Protein AF-A0AAW2NUZ6-F1 (afdb_monomer_lite)

InterPro domains:
  IPR001841 Zinc finger, RING-type [PS50089] (156-195)
  IPR001841 Zinc finger, RING-type [SM00184] (156-194)
  IPR013083 Zinc finger, RING/FYVE/PHD-type [G3DSA:3.30.40.10] (140-205)
  IPR045194 E3 ubiquitin-protein ligase MGRN1/RNF157-like [PTHR22996] (94-205)
  IPR045195 LOG2-like, modified RING finger, C3HC5-type [cd16789] (154-195)
  IPR058981 MGRN1/RNF157-like, N-terminal domain [PF26192] (20-84)
  IPR058981 MGRN1/RNF157-like, N-terminal domain [PF26192] (98-133)

Foldseek 3Di:
DDPDLPDAAEAEDDDDDAQKAWDQVFFWWAQDPVDHPDIDTDTDMDHNAWDKDKDAPCWDQDPQRDTDRPDPPDDPIDMDTGDPDDDDDDDPPDPDDDQWDKDWDWDWDDDPNDTGIDTDWIWIHHRNDIDTDDDAPLPDPPPDDPDDDDDCSFAAPPPSPHGFFKAFPPVRYRRHDPVVVVVCSVPQQADPPPRHGGRYMYGHDDPPPPPD

pLDDT: mean 78.84, std 17.37, range [31.75, 95.44]

Secondary structure (DSSP, 8-state):
-PPP----EEEE--PPP-SEEE-GGG-EEEE-TTSTT-EEEE--EEESS-EEEEE-TTEEE-GGG-EEESSTTSPPPEEEEE-SS-------SS----SEEEEEEEEEEEETTEEEEEEEEEEEEETTEEEEE---BT-----S----S--TTSB-TTTSSSBP-EEEETTTEEEE-HHHHHHHHHHT-B-TTT-PBP-EEEE---------

Sequence (212 aa):
MRRSSSYVEHQKAVTIRNDVNVKKETITIEPDEGNPGKYLVAFTFDATVAASITIIFFAKEGEDCCLTPMKENLHPPITVHFHQEALPSGKPDSLYLYPNSQITQAVFENDKGEYHVKVVKQILWVNGIRYELQEIYGIGNTVEDDFDGSDPGKECVICLSEPRDTTVLPCRHMCMCSECAKMLTLQTNKCPICRQPVERLLEIKISNGTNT

Radius of gyration: 22.09 Å; chains: 1; bounding box: 57×50×59 Å

Organism: NCBI:txid2727403

Structure (mmCIF, N/CA/C/O backbone):
data_AF-A0AAW2NUZ6-F1
#
_entry.id   AF-A0AAW2NUZ6-F1
#
loop_
_atom_site.group_PDB
_atom_site.id
_atom_site.type_symbol
_atom_site.label_atom_id
_atom_site.label_alt_id
_atom_site.label_comp_id
_atom_site.label_asym_id
_atom_site.label_entity_id
_atom_site.label_seq_id
_atom_site.pdbx_PDB_ins_code
_atom_site.Cartn_x
_ato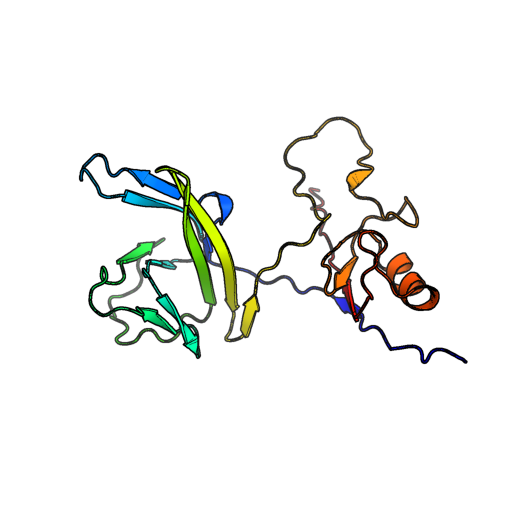m_site.Cartn_y
_atom_site.Cartn_z
_atom_site.occupancy
_atom_site.B_iso_or_equiv
_atom_site.auth_seq_id
_atom_site.auth_comp_id
_atom_site.auth_asym_id
_atom_site.auth_atom_id
_atom_site.pdbx_PDB_model_num
ATOM 1 N N . MET A 1 1 ? -24.885 -20.425 26.594 1.00 36.94 1 MET A N 1
ATOM 2 C CA . MET A 1 1 ? -23.428 -20.282 26.376 1.00 36.94 1 MET A CA 1
ATOM 3 C C . MET A 1 1 ? -23.100 -18.800 26.254 1.00 36.94 1 MET A C 1
ATOM 5 O O . MET A 1 1 ? -23.518 -18.182 25.285 1.00 36.94 1 MET A O 1
ATOM 9 N N . ARG A 1 2 ? -22.444 -18.201 27.257 1.00 41.16 2 ARG A N 1
ATOM 10 C CA . ARG A 1 2 ? -21.942 -16.820 27.162 1.00 41.16 2 ARG A CA 1
ATOM 11 C C . ARG A 1 2 ? -20.718 -16.849 26.246 1.00 41.16 2 ARG A C 1
ATOM 13 O O . ARG A 1 2 ? -19.765 -17.556 26.559 1.00 41.16 2 ARG A O 1
ATOM 20 N N . ARG A 1 3 ? -20.766 -16.158 25.102 1.00 48.50 3 ARG A N 1
ATOM 21 C CA . ARG A 1 3 ? -19.573 -15.953 24.270 1.00 48.50 3 ARG A CA 1
ATOM 22 C C . ARG A 1 3 ? -18.550 -15.208 25.125 1.00 48.50 3 ARG A C 1
ATOM 24 O O . ARG A 1 3 ? -18.876 -14.165 25.685 1.00 48.50 3 ARG A O 1
ATOM 31 N N . SER A 1 4 ? -17.353 -15.769 25.263 1.00 47.78 4 SER A N 1
ATOM 32 C CA . SER A 1 4 ? -16.204 -15.047 25.800 1.00 47.78 4 SER A CA 1
ATOM 33 C C . SER A 1 4 ? -16.030 -13.785 24.964 1.00 47.78 4 SER A C 1
ATOM 35 O O . SER A 1 4 ? -15.903 -13.884 23.743 1.00 47.78 4 SER A O 1
ATOM 37 N N . SER A 1 5 ? -16.071 -12.616 25.600 1.00 51.19 5 SER A N 1
ATOM 38 C CA . SER A 1 5 ? -15.725 -11.361 24.940 1.00 51.19 5 SER A CA 1
ATOM 39 C C . SER A 1 5 ? -14.256 -11.456 24.542 1.00 51.19 5 SER A C 1
ATOM 41 O O . SER A 1 5 ? -13.378 -11.298 25.388 1.00 51.19 5 SER A O 1
ATOM 43 N N . SER A 1 6 ? -13.978 -11.789 23.282 1.00 61.59 6 SER A N 1
ATOM 44 C CA . SER A 1 6 ? -12.642 -11.632 22.719 1.00 61.59 6 SER A CA 1
ATOM 45 C C . SER A 1 6 ? -12.328 -10.142 22.770 1.00 61.59 6 SER A C 1
ATOM 47 O O . SER A 1 6 ? -13.041 -9.345 22.164 1.00 61.59 6 S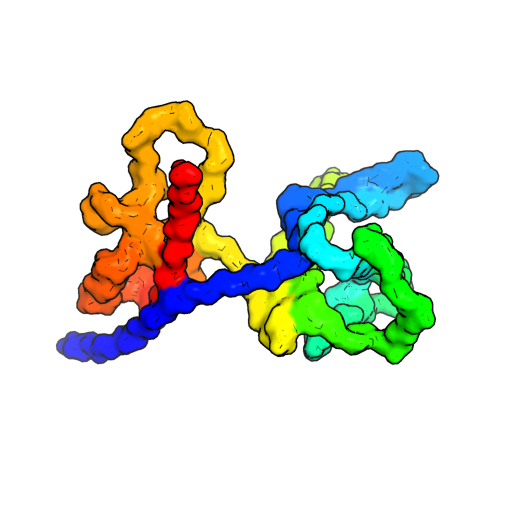ER A O 1
ATOM 49 N N . TYR A 1 7 ? -11.330 -9.761 23.560 1.00 70.69 7 TYR A N 1
ATOM 50 C CA . TYR A 1 7 ? -10.865 -8.384 23.626 1.00 70.69 7 TYR A CA 1
ATOM 51 C C . TYR A 1 7 ? -10.389 -7.963 22.231 1.00 70.69 7 TYR A C 1
ATOM 53 O O . TYR A 1 7 ? -9.453 -8.556 21.700 1.00 70.69 7 TYR A O 1
ATOM 61 N N . VAL A 1 8 ? -11.066 -6.984 21.626 1.00 78.81 8 VAL A N 1
ATOM 62 C CA . VAL A 1 8 ? -10.649 -6.390 20.352 1.00 78.81 8 VAL A CA 1
ATOM 63 C C . VAL A 1 8 ? -9.710 -5.238 20.666 1.00 78.81 8 VAL A C 1
ATOM 65 O O . VAL A 1 8 ? -10.089 -4.270 21.331 1.00 78.81 8 VAL A O 1
ATOM 68 N N . GLU A 1 9 ? -8.476 -5.344 20.192 1.00 84.31 9 GLU A N 1
ATOM 69 C CA . GLU A 1 9 ? -7.481 -4.296 20.371 1.00 84.31 9 GLU A CA 1
ATOM 70 C C . GLU A 1 9 ? -7.837 -3.074 19.513 1.00 84.31 9 GLU A C 1
ATOM 72 O O . GLU A 1 9 ? -8.150 -3.196 18.324 1.00 84.31 9 GLU A O 1
ATOM 77 N N . HIS A 1 10 ? -7.786 -1.895 20.130 1.00 85.38 10 HIS A N 1
ATOM 78 C CA . HIS A 1 10 ? -8.004 -0.615 19.468 1.00 85.38 10 HIS A CA 1
ATOM 79 C C . HIS A 1 10 ? -6.671 0.122 19.387 1.00 85.38 10 HIS A C 1
ATOM 81 O O . HIS A 1 10 ? -6.093 0.489 20.411 1.00 85.38 10 HIS A O 1
ATOM 87 N N . GLN A 1 11 ? -6.188 0.335 18.170 1.00 87.31 11 GLN A N 1
ATOM 88 C CA . GLN A 1 11 ? -4.919 0.994 17.894 1.00 87.31 11 GLN A CA 1
ATOM 89 C C . GLN A 1 11 ? -5.174 2.344 17.232 1.00 87.31 11 GLN A C 1
ATOM 91 O O . GLN A 1 11 ? -6.115 2.501 16.457 1.00 87.31 11 GLN A O 1
ATOM 96 N N . LYS A 1 12 ? -4.315 3.320 17.520 1.00 86.56 12 LYS A N 1
ATOM 97 C CA . LYS A 1 12 ? -4.283 4.586 16.786 1.00 86.56 12 LYS A CA 1
ATOM 98 C C . LYS A 1 12 ? -3.205 4.507 15.721 1.00 86.56 12 LYS A C 1
ATOM 100 O O . LYS A 1 12 ? -2.097 4.050 16.003 1.00 86.56 12 LYS A O 1
ATOM 105 N N . ALA A 1 13 ? -3.531 4.946 14.516 1.00 85.44 13 ALA A N 1
ATOM 106 C CA . ALA A 1 13 ? -2.578 5.026 13.430 1.00 85.44 13 ALA A CA 1
ATOM 107 C C . ALA A 1 13 ? -1.485 6.047 13.751 1.00 85.44 13 ALA A C 1
ATOM 109 O O . ALA A 1 13 ? -1.733 7.095 14.352 1.00 85.44 13 ALA A O 1
ATOM 110 N N . VAL A 1 14 ? -0.273 5.721 13.318 1.00 84.38 14 VAL A N 1
ATOM 111 C CA . VAL A 1 14 ? 0.881 6.612 13.364 1.00 84.38 14 VAL A CA 1
ATOM 112 C C . VAL A 1 14 ? 1.221 6.979 11.929 1.00 84.38 14 VAL A C 1
ATOM 114 O O . VAL A 1 14 ? 1.352 6.101 11.077 1.00 84.38 14 VAL A O 1
ATOM 117 N N . THR A 1 15 ? 1.354 8.275 11.658 1.00 85.69 15 THR A N 1
ATOM 118 C CA . THR A 1 15 ? 1.798 8.755 10.351 1.00 85.69 15 THR A CA 1
ATOM 119 C C . THR A 1 15 ? 3.277 8.448 10.180 1.00 85.69 15 THR A C 1
ATOM 121 O O . THR A 1 15 ? 4.103 8.869 10.991 1.00 85.69 15 THR A O 1
ATOM 124 N N . ILE A 1 16 ? 3.613 7.740 9.107 1.00 85.50 16 ILE A N 1
ATOM 125 C CA . ILE A 1 16 ? 4.994 7.458 8.731 1.00 85.50 16 ILE A CA 1
ATOM 126 C C . ILE A 1 16 ? 5.353 8.372 7.565 1.00 85.50 16 ILE A C 1
ATOM 128 O O . ILE A 1 16 ? 4.658 8.397 6.550 1.00 85.50 16 ILE A O 1
ATOM 132 N N . ARG A 1 17 ? 6.438 9.134 7.714 1.00 84.94 17 ARG A N 1
ATOM 133 C CA . ARG A 1 17 ? 6.982 9.954 6.633 1.00 84.94 17 ARG A CA 1
ATOM 134 C C . ARG A 1 17 ? 7.768 9.059 5.679 1.00 84.94 17 ARG A C 1
ATOM 136 O O . ARG A 1 17 ? 8.714 8.403 6.103 1.00 84.94 17 ARG A O 1
ATOM 143 N N . ASN A 1 18 ? 7.374 9.053 4.409 1.00 89.19 18 ASN A N 1
ATOM 144 C CA . ASN A 1 18 ? 8.150 8.431 3.346 1.00 89.19 18 ASN A CA 1
ATOM 145 C C . ASN A 1 18 ? 8.932 9.512 2.591 1.00 89.19 18 ASN A C 1
ATOM 147 O O . ASN A 1 18 ? 8.328 10.377 1.960 1.00 89.19 18 ASN A O 1
ATOM 151 N N . ASP A 1 19 ? 10.261 9.474 2.668 1.00 86.25 19 ASP A N 1
ATOM 152 C CA . ASP A 1 19 ? 11.104 10.501 2.052 1.00 86.25 19 ASP A CA 1
ATOM 153 C C . ASP A 1 19 ? 11.241 10.335 0.533 1.00 86.25 19 ASP A C 1
ATOM 155 O O . ASP A 1 19 ? 11.564 11.312 -0.146 1.00 86.25 19 ASP A O 1
ATOM 159 N N . VAL A 1 20 ? 10.988 9.127 0.012 1.00 88.25 20 VAL A N 1
ATOM 160 C CA . VAL A 1 20 ? 11.045 8.785 -1.416 1.00 88.25 20 VAL A CA 1
ATOM 161 C C . VAL A 1 20 ? 9.881 7.857 -1.749 1.00 88.25 20 VAL A C 1
ATOM 163 O O . VAL A 1 20 ? 9.817 6.735 -1.251 1.00 88.25 20 VAL A O 1
ATOM 166 N N . ASN A 1 21 ? 8.959 8.315 -2.593 1.00 90.88 21 ASN A N 1
ATOM 167 C CA . ASN A 1 21 ? 7.725 7.608 -2.907 1.00 90.88 21 ASN A CA 1
ATOM 168 C C . ASN A 1 21 ? 7.556 7.369 -4.411 1.00 90.88 21 ASN A C 1
ATOM 170 O O . ASN A 1 21 ? 7.193 8.285 -5.144 1.00 90.88 21 ASN A O 1
ATOM 174 N N . VAL A 1 22 ? 7.751 6.131 -4.861 1.00 92.88 22 VAL A N 1
ATOM 175 C CA . VAL A 1 22 ? 7.366 5.680 -6.204 1.00 92.88 22 VAL A CA 1
ATOM 176 C C . VAL A 1 22 ? 5.845 5.536 -6.268 1.00 92.88 22 VAL A C 1
ATOM 178 O O . VAL A 1 22 ? 5.246 4.784 -5.488 1.00 92.88 22 VAL A O 1
ATOM 181 N N . LYS A 1 23 ? 5.227 6.240 -7.220 1.00 91.62 23 LYS A N 1
ATOM 182 C CA . LYS A 1 23 ? 3.781 6.208 -7.461 1.00 91.62 23 LYS A CA 1
ATOM 183 C C . LYS A 1 23 ? 3.430 4.933 -8.215 1.00 91.62 23 LYS A C 1
ATOM 185 O O . LYS A 1 23 ? 3.795 4.761 -9.373 1.00 91.62 23 LYS A O 1
ATOM 190 N N . LYS A 1 24 ? 2.765 3.996 -7.541 1.00 91.00 24 LYS A N 1
ATOM 191 C CA . LYS A 1 24 ? 2.499 2.656 -8.090 1.00 91.00 24 LYS A CA 1
ATOM 192 C C . LYS A 1 24 ? 1.657 2.695 -9.367 1.00 91.00 24 LYS A C 1
ATOM 194 O O . LYS A 1 24 ? 1.837 1.849 -10.234 1.00 91.00 24 LYS A O 1
ATOM 199 N N . GLU A 1 25 ? 0.762 3.668 -9.470 1.00 90.62 25 GLU A N 1
ATOM 200 C CA . GLU A 1 25 ? -0.164 3.871 -10.581 1.00 90.62 25 GLU A CA 1
ATOM 201 C C . GLU A 1 25 ? 0.509 4.426 -11.839 1.00 90.62 25 GLU A C 1
ATOM 203 O O . GLU A 1 25 ? -0.078 4.364 -12.914 1.00 90.62 25 GLU A O 1
ATOM 208 N N . THR A 1 26 ? 1.734 4.946 -11.726 1.00 93.31 26 THR A N 1
ATOM 209 C CA . THR A 1 26 ? 2.477 5.496 -12.868 1.00 93.31 26 THR A CA 1
ATOM 210 C C . THR A 1 26 ? 3.501 4.523 -13.436 1.00 93.31 26 THR A C 1
ATOM 212 O O . THR A 1 26 ? 4.123 4.827 -14.452 1.00 93.31 26 THR A O 1
ATOM 215 N N . ILE A 1 27 ? 3.678 3.353 -12.809 1.00 93.38 27 ILE A N 1
ATOM 216 C CA . ILE A 1 27 ? 4.612 2.336 -13.288 1.00 93.38 27 ILE A CA 1
ATOM 217 C C . ILE A 1 27 ? 4.049 1.685 -14.548 1.00 93.38 27 IL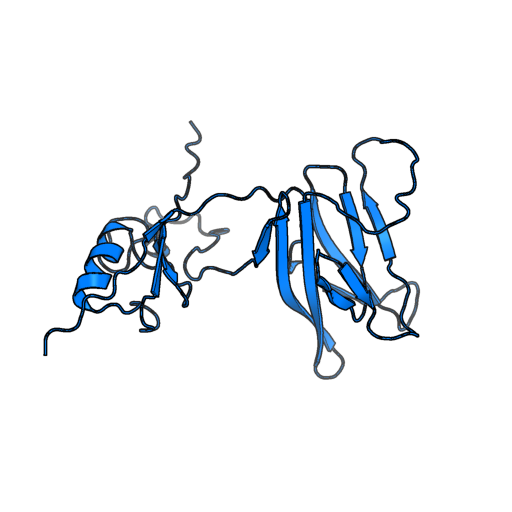E A C 1
ATOM 219 O O . ILE A 1 27 ? 3.030 0.996 -14.509 1.00 93.38 27 ILE A O 1
ATOM 223 N N . THR A 1 28 ? 4.755 1.864 -15.654 1.00 91.25 28 THR A N 1
ATOM 224 C CA . THR A 1 28 ? 4.369 1.381 -16.978 1.00 91.25 28 THR A CA 1
ATOM 225 C C . THR A 1 28 ? 5.575 0.807 -17.717 1.00 91.25 28 THR A C 1
ATOM 227 O O . THR A 1 28 ? 6.731 0.978 -17.312 1.00 91.25 28 THR A O 1
ATOM 230 N N . ILE A 1 29 ? 5.293 0.063 -18.787 1.00 89.94 29 ILE A N 1
ATOM 231 C CA . ILE A 1 29 ? 6.296 -0.360 -19.755 1.00 89.94 29 ILE A CA 1
ATOM 232 C C . ILE A 1 29 ? 5.982 0.317 -21.083 1.00 89.94 29 ILE A C 1
ATOM 234 O O . ILE A 1 29 ? 4.863 0.210 -21.578 1.00 89.94 29 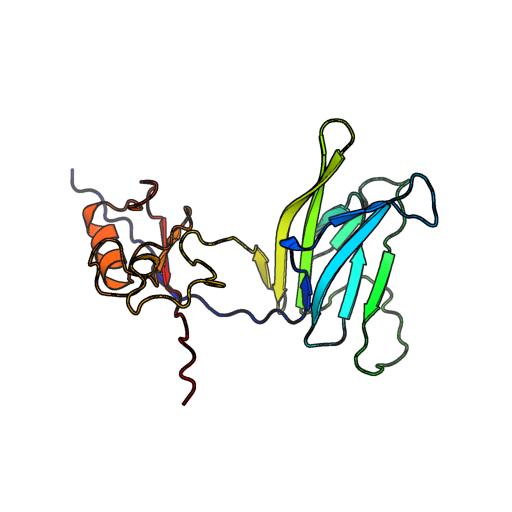ILE A O 1
ATOM 238 N N . GLU A 1 30 ? 6.992 0.927 -21.687 1.00 89.19 30 GLU A N 1
ATOM 239 C CA . GLU A 1 30 ? 6.877 1.605 -22.975 1.00 89.19 30 GLU A CA 1
ATOM 240 C C . GLU A 1 30 ? 7.850 0.982 -23.986 1.00 89.19 30 GLU A C 1
ATOM 242 O O . GLU A 1 30 ? 8.965 0.616 -23.606 1.00 89.19 30 GLU A O 1
ATOM 247 N N . PRO A 1 31 ? 7.475 0.809 -25.265 1.00 88.69 31 PRO A N 1
ATOM 248 C CA . PRO A 1 31 ? 8.421 0.398 -26.298 1.00 88.69 31 PRO A CA 1
ATOM 249 C C . PRO A 1 31 ? 9.586 1.390 -26.410 1.00 88.69 31 PRO A C 1
ATOM 251 O O . PRO A 1 31 ? 9.377 2.599 -26.439 1.00 88.69 31 PRO A O 1
ATOM 254 N N . ASP A 1 32 ? 10.814 0.885 -26.509 1.00 90.06 32 ASP A N 1
ATOM 255 C CA . ASP A 1 32 ? 11.987 1.732 -26.730 1.00 90.06 32 ASP A CA 1
ATOM 256 C C . ASP A 1 32 ? 12.118 2.057 -28.228 1.00 90.06 32 ASP A C 1
ATOM 258 O O . ASP A 1 32 ? 12.553 1.218 -29.023 1.00 90.06 32 ASP A O 1
ATOM 262 N N . GLU A 1 33 ? 11.752 3.280 -28.623 1.00 90.62 33 GLU A N 1
ATOM 263 C CA . GLU A 1 33 ? 11.843 3.740 -30.019 1.00 90.62 33 GLU A CA 1
ATOM 264 C C . GLU A 1 33 ? 13.277 3.689 -30.576 1.00 90.62 33 GLU A C 1
ATOM 266 O O . GLU A 1 33 ? 13.477 3.470 -31.773 1.00 90.62 33 GLU A O 1
ATOM 271 N N . GLY A 1 34 ? 14.286 3.857 -29.715 1.00 91.12 34 GLY A N 1
ATOM 272 C CA . GLY A 1 34 ? 15.699 3.816 -30.091 1.00 91.12 34 GLY A CA 1
ATOM 273 C C . GLY A 1 34 ? 16.269 2.400 -30.174 1.00 91.12 34 GLY A C 1
ATOM 274 O O . GLY A 1 34 ? 17.326 2.195 -30.776 1.00 91.12 34 GLY A O 1
ATOM 275 N N . ASN A 1 35 ? 15.585 1.411 -29.594 1.00 88.69 35 ASN A N 1
ATOM 276 C CA . ASN A 1 35 ? 16.028 0.021 -29.557 1.00 88.69 35 ASN A CA 1
ATOM 277 C C . ASN A 1 35 ? 14.859 -0.938 -29.853 1.00 88.69 35 ASN A C 1
ATOM 279 O O . ASN A 1 35 ? 14.256 -1.474 -28.918 1.00 88.69 35 ASN A O 1
ATOM 283 N N . PRO A 1 36 ? 14.574 -1.238 -31.136 1.00 88.06 36 PRO A N 1
ATOM 284 C CA . PRO A 1 36 ? 13.490 -2.140 -31.516 1.00 88.06 36 PRO A CA 1
ATOM 285 C C . PRO A 1 36 ? 13.543 -3.483 -30.773 1.00 88.06 36 PRO A C 1
ATOM 287 O O . PRO A 1 36 ? 14.580 -4.148 -30.731 1.00 88.06 36 PRO A O 1
ATOM 290 N N . GLY A 1 37 ? 12.411 -3.886 -30.191 1.00 82.75 37 GLY A N 1
ATOM 291 C CA . GLY A 1 37 ? 12.287 -5.115 -29.398 1.00 82.75 37 GLY A CA 1
ATOM 292 C C . GLY A 1 37 ? 12.710 -4.983 -27.931 1.00 82.75 37 GLY A C 1
ATOM 293 O O . GLY A 1 37 ? 12.630 -5.967 -27.195 1.00 82.75 37 GLY A O 1
ATOM 294 N N . LYS A 1 38 ? 13.138 -3.794 -27.490 1.00 84.44 38 LYS A N 1
ATOM 295 C CA . LYS A 1 38 ? 13.323 -3.469 -26.072 1.00 84.44 38 LYS A CA 1
ATOM 296 C C . LYS A 1 38 ? 12.184 -2.601 -25.562 1.00 84.44 38 LYS A C 1
ATOM 298 O O . LYS A 1 38 ? 11.437 -1.994 -26.326 1.00 84.44 38 LYS A O 1
ATOM 303 N N . TYR A 1 39 ? 12.095 -2.551 -24.243 1.00 85.50 39 TYR A N 1
ATOM 304 C CA . TYR A 1 39 ? 11.130 -1.740 -23.538 1.00 85.50 39 TYR A CA 1
ATOM 305 C C . TYR A 1 39 ? 11.804 -0.958 -22.412 1.00 85.50 39 TYR A C 1
ATOM 307 O O . TYR A 1 39 ? 12.776 -1.429 -21.811 1.00 85.50 39 TYR A O 1
ATOM 315 N N . LEU A 1 40 ? 11.256 0.213 -22.117 1.00 88.62 40 LEU A N 1
ATOM 316 C CA . LEU A 1 40 ? 11.623 1.071 -21.004 1.00 88.62 40 LEU A CA 1
ATOM 317 C C . LEU A 1 40 ? 10.628 0.874 -19.863 1.00 88.62 40 LEU A C 1
ATOM 319 O O . LEU A 1 40 ? 9.434 0.693 -20.087 1.00 88.62 40 LEU A O 1
ATOM 323 N N . VAL A 1 41 ? 11.131 0.918 -18.632 1.00 89.75 41 VAL A N 1
ATOM 324 C CA . VAL A 1 41 ? 10.289 0.999 -17.437 1.00 89.75 41 VAL A CA 1
ATOM 325 C C . VAL A 1 41 ? 10.152 2.474 -17.091 1.00 89.75 41 VAL A C 1
ATOM 327 O O . VAL A 1 41 ? 11.152 3.116 -16.763 1.00 89.75 41 VAL A O 1
ATOM 330 N N . ALA A 1 42 ? 8.933 2.997 -17.161 1.00 91.62 42 ALA A N 1
ATOM 331 C CA . ALA A 1 42 ? 8.625 4.385 -16.842 1.00 91.62 42 ALA A CA 1
ATOM 332 C C . ALA A 1 42 ? 7.823 4.450 -15.539 1.00 91.62 42 ALA A C 1
ATOM 334 O O . ALA A 1 42 ? 6.978 3.599 -15.272 1.00 91.62 42 ALA A O 1
ATOM 335 N N . PHE A 1 43 ? 8.124 5.431 -14.693 1.00 93.88 43 PHE A N 1
ATOM 336 C CA . PHE A 1 43 ? 7.400 5.700 -13.454 1.00 93.88 43 PHE A CA 1
ATOM 337 C C . PHE A 1 43 ? 7.694 7.119 -12.984 1.00 93.88 43 PHE A C 1
ATOM 339 O O . PHE A 1 43 ? 8.696 7.732 -13.358 1.00 93.88 43 PHE A O 1
ATOM 346 N N . THR A 1 44 ? 6.839 7.623 -12.107 1.00 93.38 44 THR A N 1
ATOM 347 C CA . THR A 1 44 ? 7.051 8.886 -11.404 1.00 93.38 44 THR A CA 1
ATOM 348 C C . THR A 1 44 ? 7.273 8.628 -9.922 1.00 93.38 44 THR A C 1
ATOM 350 O O . THR A 1 44 ? 6.808 7.637 -9.349 1.00 93.38 44 THR A O 1
ATOM 353 N N . PHE A 1 45 ? 8.016 9.524 -9.286 1.00 93.38 45 PHE A N 1
ATOM 354 C CA . PHE A 1 45 ? 8.279 9.457 -7.861 1.00 93.38 45 PHE A CA 1
ATOM 355 C C . PHE A 1 45 ? 8.315 10.861 -7.271 1.00 93.38 45 PHE A C 1
ATOM 357 O O . PHE A 1 45 ? 8.657 11.822 -7.960 1.00 93.38 45 PHE A O 1
ATOM 364 N N . ASP A 1 46 ? 7.982 10.958 -5.990 1.00 90.75 46 ASP A N 1
ATOM 365 C CA . ASP A 1 46 ? 8.233 12.151 -5.190 1.00 90.75 46 ASP A CA 1
ATOM 366 C C . ASP A 1 46 ? 9.443 11.881 -4.292 1.00 90.75 46 ASP A C 1
ATOM 368 O O . ASP A 1 46 ? 9.578 10.789 -3.737 1.00 90.75 46 ASP A O 1
ATOM 372 N N . ALA A 1 47 ? 10.323 12.862 -4.128 1.00 88.75 47 ALA A N 1
ATOM 373 C CA . ALA A 1 47 ? 11.443 12.770 -3.202 1.00 88.75 47 ALA A CA 1
ATOM 374 C C . ALA A 1 47 ? 11.594 14.083 -2.437 1.00 88.75 47 ALA A C 1
ATOM 376 O O . ALA A 1 47 ? 11.554 15.165 -3.019 1.00 88.75 47 ALA A O 1
ATOM 377 N N . THR A 1 48 ? 11.775 13.981 -1.122 1.00 86.06 48 THR A N 1
ATOM 378 C CA . THR A 1 48 ? 12.058 15.134 -0.245 1.00 86.06 48 THR A CA 1
ATOM 379 C C . THR A 1 48 ? 13.533 15.227 0.144 1.00 86.06 48 THR A C 1
ATOM 381 O O . THR A 1 48 ? 13.940 16.170 0.818 1.00 86.06 48 THR A O 1
ATOM 384 N N . VAL A 1 49 ? 14.331 14.246 -0.283 1.00 85.38 49 VAL A N 1
ATOM 385 C CA . VAL A 1 49 ? 15.772 14.125 -0.043 1.00 85.38 49 VAL A CA 1
ATOM 386 C C . VAL A 1 49 ? 16.455 13.602 -1.305 1.00 85.38 49 VAL A C 1
ATOM 388 O O . VAL A 1 49 ? 15.806 13.001 -2.163 1.00 85.38 49 VAL A O 1
ATOM 391 N N . ALA A 1 50 ? 17.771 13.792 -1.410 1.00 85.25 50 ALA A N 1
ATOM 392 C CA . ALA A 1 50 ? 18.558 13.125 -2.441 1.00 85.25 50 ALA A CA 1
ATOM 393 C C . ALA A 1 50 ? 18.414 11.601 -2.308 1.00 85.25 50 ALA A C 1
ATOM 395 O O . ALA A 1 50 ? 18.490 11.050 -1.207 1.00 85.25 50 ALA A O 1
ATOM 396 N N . ALA A 1 51 ? 18.210 10.925 -3.432 1.00 85.75 51 ALA A N 1
ATOM 397 C CA . ALA A 1 51 ? 17.866 9.513 -3.459 1.00 85.75 51 ALA A CA 1
ATOM 398 C C . ALA A 1 51 ? 18.553 8.802 -4.620 1.00 85.75 51 ALA A C 1
ATOM 400 O O . ALA A 1 51 ? 19.053 9.419 -5.557 1.00 85.75 51 ALA A O 1
ATOM 401 N N . SER A 1 52 ? 18.556 7.477 -4.580 1.00 88.12 52 SER A N 1
ATOM 402 C CA . SER A 1 52 ? 18.864 6.668 -5.753 1.00 88.12 52 SER A CA 1
ATOM 403 C C . SER A 1 52 ? 17.741 5.676 -5.975 1.00 88.12 52 SER A C 1
ATOM 405 O O . SER A 1 52 ? 17.113 5.225 -5.016 1.00 88.12 52 SER A O 1
ATOM 407 N N . ILE A 1 53 ? 17.484 5.353 -7.234 1.00 89.75 53 ILE A N 1
ATOM 408 C CA . ILE A 1 53 ? 16.512 4.335 -7.613 1.00 89.75 53 ILE A CA 1
ATOM 409 C C . ILE A 1 53 ? 17.279 3.229 -8.309 1.00 89.75 53 ILE A C 1
ATOM 411 O O . ILE A 1 53 ? 18.016 3.480 -9.260 1.00 89.75 53 ILE A O 1
ATOM 415 N N . THR A 1 54 ? 17.112 2.011 -7.804 1.00 89.06 54 THR A N 1
ATOM 416 C CA . THR A 1 54 ? 17.733 0.813 -8.363 1.00 89.06 54 THR A CA 1
ATOM 417 C C . THR A 1 54 ? 16.650 -0.122 -8.873 1.00 89.06 54 THR A C 1
ATOM 419 O O . THR A 1 54 ? 15.785 -0.548 -8.109 1.00 89.06 54 THR A O 1
ATOM 422 N N . ILE A 1 55 ? 16.704 -0.450 -10.162 1.00 89.12 55 ILE A N 1
ATOM 423 C CA . ILE A 1 55 ? 15.803 -1.406 -10.807 1.00 89.12 55 ILE A CA 1
ATOM 424 C C . ILE A 1 55 ? 16.511 -2.756 -10.877 1.00 89.12 55 ILE A C 1
ATOM 426 O O . ILE A 1 55 ? 17.609 -2.863 -11.427 1.00 89.12 55 ILE A O 1
ATOM 430 N N . ILE A 1 56 ? 15.873 -3.792 -10.330 1.00 86.81 56 ILE A N 1
ATOM 431 C CA . ILE A 1 56 ? 16.386 -5.165 -10.328 1.00 86.81 56 ILE A CA 1
ATOM 432 C C . ILE A 1 56 ? 15.337 -6.077 -10.958 1.00 86.81 56 ILE A C 1
ATOM 434 O O . ILE A 1 56 ? 14.223 -6.207 -10.451 1.00 86.81 56 ILE A O 1
ATOM 438 N N . PHE A 1 57 ? 15.702 -6.742 -12.052 1.00 85.19 57 PHE A N 1
ATOM 439 C CA . PHE A 1 57 ? 14.830 -7.705 -12.720 1.00 85.19 57 PHE A CA 1
ATOM 440 C C . PHE A 1 57 ? 14.938 -9.089 -12.069 1.00 85.19 57 PHE A C 1
ATOM 442 O O . PHE A 1 57 ? 16.030 -9.547 -11.737 1.00 85.19 57 PHE A O 1
ATOM 449 N N . PHE A 1 58 ? 13.794 -9.767 -11.909 1.00 82.31 58 PHE A N 1
ATOM 450 C CA . PHE A 1 58 ? 13.672 -11.074 -11.240 1.00 82.31 58 PHE A CA 1
ATOM 451 C C . PHE A 1 58 ? 14.355 -11.121 -9.862 1.00 82.31 58 PHE A C 1
ATOM 453 O O . PHE A 1 58 ? 15.076 -12.067 -9.538 1.00 82.31 58 PHE A O 1
ATOM 460 N N . ALA A 1 59 ? 14.141 -10.083 -9.059 1.00 80.75 59 ALA A N 1
ATOM 461 C CA . ALA A 1 59 ? 14.667 -10.005 -7.707 1.00 80.75 59 ALA A CA 1
ATOM 462 C C . ALA A 1 59 ? 13.893 -10.904 -6.728 1.00 80.75 59 ALA A C 1
ATOM 464 O O . ALA A 1 59 ? 12.683 -11.098 -6.861 1.00 80.75 59 ALA A O 1
ATOM 465 N N . LYS A 1 60 ? 14.587 -11.384 -5.697 1.00 77.50 60 LYS A N 1
ATOM 466 C CA . LYS A 1 60 ? 14.016 -11.947 -4.472 1.00 77.50 60 LYS A CA 1
ATOM 467 C C . LYS A 1 60 ? 14.315 -11.022 -3.301 1.00 77.50 60 LYS A C 1
ATOM 469 O O . LYS A 1 60 ? 15.458 -10.610 -3.120 1.00 77.50 60 LYS A O 1
ATOM 474 N N . GLU A 1 61 ? 13.292 -10.741 -2.501 1.00 76.44 61 GLU A N 1
ATOM 475 C CA . GLU A 1 61 ? 13.429 -10.098 -1.189 1.00 76.44 61 GLU A CA 1
ATOM 476 C C . GLU A 1 61 ? 14.084 -11.094 -0.219 1.00 76.44 61 GLU A C 1
ATOM 478 O O . GLU A 1 61 ? 13.506 -12.139 0.089 1.00 76.44 61 GLU A O 1
ATOM 483 N N . GLY A 1 62 ? 15.320 -10.804 0.186 1.00 71.38 62 GLY A N 1
ATOM 484 C CA . GLY A 1 62 ? 16.017 -11.462 1.289 1.00 71.38 62 GLY A CA 1
ATOM 485 C C . GLY A 1 62 ? 15.781 -10.748 2.623 1.00 71.38 62 GLY A C 1
ATOM 486 O O . GLY A 1 62 ? 14.901 -9.896 2.745 1.00 71.38 62 GLY A O 1
ATOM 487 N N . GLU A 1 63 ? 16.579 -11.097 3.628 1.00 68.50 63 GLU A N 1
ATOM 488 C CA . GLU A 1 63 ? 16.603 -10.394 4.917 1.00 68.50 63 GLU A CA 1
ATOM 489 C C . GLU A 1 63 ? 17.193 -8.974 4.753 1.00 68.50 63 GLU A C 1
ATOM 491 O O . GLU A 1 63 ? 17.921 -8.699 3.795 1.00 68.50 63 GLU A O 1
ATOM 496 N N . ASP A 1 64 ? 16.828 -8.053 5.652 1.00 64.00 64 ASP A N 1
ATOM 497 C CA . ASP A 1 64 ? 17.392 -6.694 5.754 1.00 64.00 64 ASP A CA 1
ATOM 498 C C . ASP A 1 64 ? 17.405 -5.862 4.455 1.00 64.00 64 ASP A C 1
ATOM 500 O O . ASP A 1 64 ? 18.378 -5.183 4.137 1.00 64.00 64 ASP A O 1
ATOM 504 N N . CYS A 1 65 ? 16.304 -5.880 3.696 1.00 62.66 65 CYS A N 1
ATOM 505 C CA . CYS A 1 65 ? 16.150 -5.155 2.420 1.00 62.66 65 CYS A CA 1
ATOM 506 C C . CYS A 1 65 ? 17.040 -5.652 1.272 1.00 62.66 65 CYS A C 1
ATOM 508 O O . CYS A 1 65 ? 17.087 -5.003 0.223 1.00 62.66 65 CYS A O 1
ATOM 510 N N . CYS A 1 66 ? 17.738 -6.779 1.421 1.00 69.12 66 CYS A N 1
ATOM 511 C CA . CYS A 1 66 ? 18.621 -7.252 0.366 1.00 69.12 66 CYS A CA 1
ATOM 512 C C . CYS A 1 66 ? 17.801 -7.841 -0.789 1.00 69.12 66 CYS A C 1
ATOM 514 O O . CYS A 1 66 ? 17.224 -8.925 -0.686 1.00 69.12 66 CYS A O 1
ATOM 516 N N . LEU A 1 67 ? 17.741 -7.120 -1.907 1.00 74.62 67 LEU A N 1
ATOM 517 C CA . LEU A 1 67 ? 17.177 -7.630 -3.150 1.00 74.62 67 LEU A CA 1
ATOM 518 C C . LEU A 1 67 ? 18.265 -8.366 -3.929 1.00 74.62 67 LEU A C 1
ATOM 520 O O . LEU A 1 67 ? 19.259 -7.774 -4.345 1.00 74.62 67 LEU A O 1
ATOM 524 N N . THR A 1 68 ? 18.059 -9.662 -4.149 1.00 71.69 68 THR A N 1
ATOM 525 C CA . THR A 1 68 ? 19.015 -10.515 -4.866 1.00 71.69 68 THR A CA 1
ATOM 526 C C . THR A 1 68 ? 18.437 -10.952 -6.211 1.00 71.69 68 THR A C 1
ATOM 528 O O . THR A 1 68 ? 17.309 -11.447 -6.250 1.00 71.69 68 THR A O 1
ATOM 531 N N . PRO A 1 69 ? 19.154 -10.779 -7.335 1.00 70.88 69 PRO A N 1
ATOM 532 C CA . PRO A 1 69 ? 18.724 -11.334 -8.616 1.00 70.88 69 PRO A CA 1
ATOM 533 C C . PRO A 1 69 ? 18.639 -12.864 -8.538 1.00 70.88 69 PRO A C 1
ATOM 535 O O . PRO A 1 69 ? 19.577 -13.516 -8.087 1.00 70.88 69 PRO A O 1
ATOM 538 N N . MET A 1 70 ? 17.528 -13.455 -8.983 1.00 70.69 70 MET A N 1
ATOM 539 C CA . MET A 1 70 ? 17.321 -14.910 -8.901 1.00 70.69 70 MET A CA 1
ATOM 540 C C . MET A 1 70 ? 17.884 -15.706 -10.085 1.00 70.69 70 MET A C 1
ATOM 542 O O . MET A 1 70 ? 17.874 -16.935 -10.031 1.00 70.69 70 MET A O 1
ATOM 546 N N . LYS A 1 71 ? 18.322 -15.064 -11.176 1.00 68.75 71 LYS A N 1
ATOM 547 C CA . LYS A 1 71 ? 18.898 -15.773 -12.333 1.00 68.75 71 LYS A CA 1
ATOM 548 C C . LYS A 1 71 ? 20.217 -15.139 -12.763 1.00 68.75 71 LYS A C 1
ATOM 550 O O . LYS A 1 71 ? 20.299 -13.927 -12.927 1.00 68.75 71 LYS A O 1
ATOM 555 N N . GLU A 1 72 ? 21.207 -15.987 -13.021 1.00 55.81 72 GLU A N 1
ATOM 556 C CA . GLU A 1 72 ? 22.605 -15.615 -13.302 1.00 55.81 72 GLU A CA 1
ATOM 557 C C . GLU A 1 72 ? 22.835 -14.936 -14.670 1.00 55.81 72 GLU A C 1
ATOM 559 O O . GLU A 1 72 ? 23.936 -14.477 -14.940 1.00 55.81 72 GLU A O 1
ATOM 564 N N . ASN A 1 73 ? 21.807 -14.811 -15.521 1.00 51.50 73 ASN A N 1
ATOM 565 C CA . ASN A 1 73 ? 21.910 -14.260 -16.885 1.00 51.50 73 ASN A CA 1
ATOM 566 C C . ASN A 1 73 ? 20.966 -13.071 -17.138 1.00 51.50 73 ASN A C 1
ATOM 568 O O . ASN A 1 73 ? 20.433 -12.911 -18.236 1.00 51.50 73 ASN A O 1
ATOM 572 N N . LEU A 1 74 ? 20.688 -12.271 -16.111 1.00 62.00 74 LEU A N 1
ATOM 573 C CA . LEU A 1 74 ? 19.781 -11.128 -16.211 1.00 62.00 74 LEU A CA 1
ATOM 574 C C . LEU A 1 74 ? 20.537 -9.809 -16.291 1.00 62.00 74 LEU A C 1
ATOM 576 O O . LEU A 1 74 ? 21.672 -9.707 -15.833 1.00 62.00 74 LEU A O 1
ATOM 580 N N . HIS A 1 75 ? 19.883 -8.801 -16.876 1.00 67.75 75 HIS A N 1
ATOM 581 C CA . HIS A 1 75 ? 20.390 -7.433 -16.906 1.00 67.75 75 HIS A CA 1
ATOM 582 C C . HIS A 1 75 ? 20.882 -7.023 -15.506 1.00 67.75 75 HIS A C 1
ATOM 584 O O . HIS A 1 75 ? 20.138 -7.217 -14.537 1.00 67.75 75 HIS A O 1
ATOM 590 N N . PRO A 1 76 ? 22.118 -6.495 -15.383 1.00 73.00 76 PRO A N 1
ATOM 591 C CA . PRO A 1 76 ? 22.636 -6.055 -14.096 1.00 73.00 76 PRO A CA 1
ATOM 592 C C . PRO A 1 76 ? 21.714 -4.980 -13.503 1.00 73.00 76 PRO A C 1
ATOM 594 O O . PRO A 1 76 ? 21.066 -4.261 -14.272 1.00 73.00 76 PRO A O 1
ATOM 597 N N . PRO A 1 77 ? 21.651 -4.848 -12.164 1.00 80.94 77 PRO A N 1
ATOM 598 C CA . PRO A 1 77 ? 20.905 -3.774 -11.526 1.00 80.94 77 PRO A CA 1
ATOM 599 C C . PRO A 1 77 ? 21.243 -2.417 -12.143 1.00 80.94 77 PRO A C 1
ATOM 601 O O . PRO A 1 77 ? 22.417 -2.070 -12.292 1.00 80.94 77 PRO A O 1
ATOM 604 N N . ILE A 1 78 ? 20.210 -1.662 -12.508 1.00 83.88 78 ILE A N 1
ATOM 605 C CA . ILE A 1 78 ? 20.365 -0.316 -13.059 1.00 83.88 78 ILE A CA 1
ATOM 606 C C . ILE A 1 78 ? 20.083 0.665 -11.930 1.00 83.88 78 ILE A C 1
ATOM 608 O O . ILE A 1 78 ? 18.954 0.722 -11.445 1.00 83.88 78 ILE A O 1
ATOM 612 N N . THR A 1 79 ? 21.095 1.430 -11.522 1.00 86.00 79 THR A N 1
ATOM 613 C CA . THR A 1 79 ? 20.975 2.449 -10.473 1.00 86.00 79 THR A CA 1
ATOM 614 C C . THR A 1 79 ? 21.110 3.843 -11.068 1.00 86.00 79 THR A C 1
ATOM 616 O O . THR A 1 79 ? 22.085 4.143 -11.755 1.00 86.00 79 THR A O 1
ATOM 619 N N . VAL A 1 80 ? 20.142 4.705 -10.766 1.00 85.12 80 VAL A N 1
ATOM 620 C CA . VAL A 1 80 ? 20.145 6.124 -11.131 1.00 85.12 80 VAL A CA 1
ATOM 621 C C . VAL A 1 80 ? 20.119 6.956 -9.853 1.00 85.12 80 VAL A C 1
ATOM 623 O O . VAL A 1 80 ? 19.318 6.696 -8.956 1.00 85.12 80 VAL A O 1
ATOM 626 N N . HIS A 1 81 ? 21.004 7.947 -9.759 1.00 85.69 81 HIS A N 1
ATOM 627 C CA . HIS A 1 81 ? 21.097 8.856 -8.617 1.00 85.69 81 HIS A CA 1
ATOM 628 C C . HIS A 1 81 ? 20.398 10.183 -8.925 1.00 85.69 81 HIS A C 1
ATOM 630 O O . HIS A 1 81 ? 20.635 10.789 -9.969 1.00 85.69 81 HIS A O 1
ATOM 636 N N . PHE A 1 82 ? 19.575 10.649 -7.991 1.00 80.81 82 PHE A N 1
ATOM 637 C CA . PHE A 1 82 ? 18.814 11.890 -8.062 1.00 80.81 82 PHE A CA 1
ATOM 638 C C . PHE A 1 82 ? 19.292 12.806 -6.931 1.00 80.81 82 PHE A C 1
ATOM 640 O O . PHE A 1 82 ? 18.981 12.587 -5.759 1.00 80.81 82 PHE A O 1
ATOM 647 N N . HIS A 1 83 ? 20.091 13.817 -7.274 1.00 72.19 83 HIS A N 1
ATOM 648 C CA . HIS A 1 83 ? 20.605 14.798 -6.321 1.00 72.19 83 HIS A CA 1
ATOM 649 C C . HIS A 1 83 ? 19.846 16.115 -6.454 1.00 72.19 83 HIS A C 1
ATOM 651 O O . HIS A 1 83 ? 19.821 16.702 -7.533 1.00 72.19 83 HIS A O 1
ATOM 657 N N . GLN A 1 84 ? 19.334 16.629 -5.338 1.00 54.72 84 GLN A N 1
ATOM 658 C CA . GLN A 1 84 ? 19.247 18.071 -5.157 1.00 54.72 84 GLN A CA 1
ATOM 659 C C . GLN A 1 84 ? 20.497 18.479 -4.371 1.00 54.72 84 GLN A C 1
ATOM 661 O O . GLN A 1 84 ? 20.552 18.338 -3.157 1.00 54.72 84 GLN A O 1
ATOM 666 N N . GLU A 1 85 ? 21.519 18.876 -5.133 1.00 42.47 85 GLU A N 1
ATOM 667 C CA . GLU A 1 85 ? 22.861 19.301 -4.708 1.00 42.47 85 GLU A CA 1
ATOM 668 C C . GLU A 1 85 ? 23.761 18.227 -4.049 1.00 42.47 85 GLU A C 1
ATOM 670 O O . GLU A 1 85 ? 23.327 17.254 -3.436 1.00 42.47 85 GLU A O 1
ATOM 675 N N . ALA A 1 86 ? 25.062 18.350 -4.325 1.00 43.59 86 ALA A N 1
ATOM 676 C CA . ALA A 1 86 ? 26.060 17.289 -4.228 1.00 43.59 86 ALA A CA 1
ATOM 677 C C . ALA A 1 86 ? 26.437 16.904 -2.785 1.00 43.59 86 ALA A C 1
ATOM 679 O O . ALA A 1 86 ? 26.678 17.763 -1.940 1.00 43.59 86 ALA A O 1
ATOM 680 N N . LEU A 1 87 ? 26.619 15.602 -2.547 1.00 42.62 87 LEU A N 1
ATOM 681 C CA . LEU A 1 87 ? 27.338 15.064 -1.387 1.00 42.62 87 LEU A CA 1
ATOM 682 C C . LEU A 1 87 ? 28.411 14.060 -1.845 1.00 42.62 87 LEU A C 1
ATOM 684 O O . LEU A 1 87 ? 28.337 13.549 -2.964 1.00 42.62 87 LEU A O 1
ATOM 688 N N . PRO A 1 88 ? 29.467 13.867 -1.032 1.00 42.75 88 PRO A N 1
ATOM 689 C CA . PRO A 1 88 ? 30.811 13.619 -1.526 1.00 42.75 88 PRO A CA 1
ATOM 690 C C . PRO A 1 88 ? 31.016 12.198 -2.038 1.00 42.75 88 PRO A C 1
ATOM 692 O O . PRO A 1 88 ? 30.386 11.238 -1.602 1.00 42.75 88 PRO A O 1
ATOM 695 N N . SER A 1 89 ? 31.974 12.098 -2.956 1.00 42.88 89 SER A N 1
ATOM 696 C CA . SER A 1 89 ? 32.489 10.874 -3.553 1.00 42.88 89 SER A CA 1
ATOM 697 C C . SER A 1 89 ? 33.008 9.899 -2.491 1.00 42.88 89 SER A C 1
ATOM 699 O O . SER A 1 89 ? 34.173 9.944 -2.095 1.00 42.88 89 SER A O 1
ATOM 701 N N . GLY A 1 90 ? 32.150 8.988 -2.059 1.00 42.72 90 GLY A N 1
ATOM 702 C CA . GLY A 1 90 ? 32.526 7.770 -1.358 1.00 42.72 90 GLY A CA 1
ATOM 703 C C . GLY A 1 90 ? 31.652 6.655 -1.900 1.00 42.72 90 GLY A C 1
ATOM 704 O O . GLY A 1 90 ? 30.441 6.691 -1.717 1.00 42.72 90 GLY A O 1
ATOM 705 N N . LYS A 1 91 ? 32.242 5.697 -2.621 1.00 42.44 91 LYS A N 1
ATOM 706 C CA . LYS A 1 91 ? 31.527 4.479 -3.015 1.00 42.44 91 LYS A CA 1
ATOM 707 C C . LYS A 1 91 ? 31.106 3.747 -1.736 1.00 42.44 91 LYS A C 1
ATOM 709 O O . LYS A 1 91 ? 31.996 3.413 -0.953 1.00 42.44 91 LYS A O 1
ATOM 714 N N . PRO A 1 92 ? 29.817 3.455 -1.511 1.00 44.56 92 PRO A N 1
ATOM 715 C CA . PRO A 1 92 ? 29.468 2.429 -0.555 1.00 44.56 92 PRO A CA 1
ATOM 716 C C . PRO A 1 92 ? 29.733 1.082 -1.234 1.00 44.56 92 PRO A C 1
ATOM 718 O O . PRO A 1 92 ? 28.917 0.576 -2.004 1.00 44.56 92 PRO A O 1
ATOM 721 N N . ASP A 1 93 ? 30.914 0.521 -0.976 1.00 42.72 93 ASP A N 1
ATOM 722 C CA . ASP A 1 93 ? 31.149 -0.914 -1.121 1.00 42.72 93 ASP A CA 1
ATOM 723 C C . ASP A 1 93 ? 30.296 -1.612 -0.055 1.00 42.72 93 ASP A C 1
ATOM 725 O O . ASP A 1 93 ? 30.732 -1.820 1.074 1.00 42.72 93 ASP A O 1
ATOM 729 N N . SER A 1 94 ? 29.037 -1.862 -0.420 1.00 41.16 94 SER A N 1
ATOM 730 C CA . SER A 1 94 ? 28.058 -2.793 0.147 1.00 41.16 94 SER A CA 1
ATOM 731 C C . SER A 1 94 ? 26.673 -2.150 0.235 1.00 41.16 94 SER A C 1
ATOM 733 O O . SER A 1 94 ? 26.512 -1.037 0.720 1.00 41.16 94 SER A O 1
ATOM 735 N N . LEU A 1 95 ? 25.652 -2.886 -0.204 1.00 46.16 95 LEU A N 1
ATOM 736 C CA . LEU A 1 95 ? 24.234 -2.501 -0.273 1.00 46.16 95 LEU A CA 1
ATOM 737 C C . LEU A 1 95 ? 23.553 -2.328 1.115 1.00 46.16 95 LEU A C 1
ATOM 739 O O . LEU A 1 95 ? 22.330 -2.386 1.213 1.00 46.16 95 LEU A O 1
ATOM 743 N N . TYR A 1 96 ? 24.327 -2.115 2.186 1.00 44.25 96 TYR A N 1
ATOM 744 C CA . TYR A 1 96 ? 23.877 -1.818 3.554 1.00 44.25 96 TYR A CA 1
ATOM 745 C C . TYR A 1 96 ? 23.969 -0.297 3.781 1.00 44.25 96 TYR A C 1
ATOM 747 O O . TYR A 1 96 ? 24.993 0.296 3.473 1.00 44.25 96 TYR A O 1
ATOM 755 N N . LEU A 1 97 ? 23.037 0.454 4.355 1.00 54.00 97 LEU A N 1
ATOM 756 C CA . LEU A 1 97 ? 21.673 0.254 4.819 1.00 54.00 97 LEU A CA 1
ATOM 757 C C . LEU A 1 97 ? 21.114 1.690 4.789 1.00 54.00 97 LEU A C 1
ATOM 759 O O . LEU A 1 97 ? 21.392 2.476 5.696 1.00 54.00 97 LEU A O 1
ATOM 763 N N . TYR A 1 98 ? 20.442 2.102 3.709 1.00 60.97 98 TYR A N 1
ATOM 764 C CA . TYR A 1 98 ? 19.758 3.398 3.724 1.00 60.97 98 TYR A CA 1
ATOM 765 C C . TYR A 1 98 ? 18.704 3.320 4.839 1.00 60.97 98 TYR A C 1
ATOM 767 O O . TYR A 1 98 ? 17.854 2.429 4.777 1.00 60.97 98 TYR A O 1
ATOM 775 N N . PRO A 1 99 ? 18.761 4.177 5.881 1.00 68.50 99 PRO A N 1
ATOM 776 C CA . PRO A 1 99 ? 17.899 4.040 7.059 1.00 68.50 99 PRO A CA 1
ATOM 777 C C . PRO A 1 99 ? 16.417 4.099 6.684 1.00 68.50 99 PRO A C 1
ATOM 779 O O . PRO A 1 99 ? 15.586 3.492 7.363 1.00 68.50 99 PRO A O 1
ATOM 782 N N . ASN A 1 100 ? 16.129 4.782 5.572 1.00 84.00 100 ASN A N 1
ATOM 783 C CA . ASN A 1 100 ? 14.831 4.849 4.939 1.00 84.00 100 ASN A CA 1
ATOM 784 C C . ASN A 1 100 ? 14.938 4.338 3.496 1.00 84.00 100 ASN A C 1
ATOM 786 O O . ASN A 1 100 ? 15.808 4.782 2.744 1.00 84.00 100 ASN A O 1
ATOM 790 N N . SER A 1 101 ? 14.063 3.418 3.098 1.00 87.75 101 SER A N 1
ATOM 791 C CA . SER A 1 101 ? 13.966 2.951 1.710 1.00 87.75 101 SER A CA 1
ATOM 792 C C . SER A 1 101 ? 12.554 2.480 1.379 1.00 87.75 101 SER A C 1
ATOM 794 O O . SER A 1 101 ? 11.812 2.042 2.258 1.00 87.75 101 SER A O 1
ATOM 796 N N . GLN A 1 102 ? 12.181 2.544 0.102 1.00 91.06 102 GLN A N 1
ATOM 797 C CA . GLN A 1 102 ? 10.935 1.975 -0.399 1.00 91.06 102 GLN A CA 1
ATOM 798 C C . GLN A 1 102 ? 11.240 0.898 -1.439 1.00 91.06 102 GLN A C 1
ATOM 800 O O . GLN A 1 102 ? 12.023 1.112 -2.363 1.00 91.06 102 GLN A O 1
ATOM 805 N N . ILE A 1 103 ? 10.581 -0.250 -1.313 1.00 91.75 103 ILE A N 1
ATOM 806 C CA . ILE A 1 103 ? 10.627 -1.339 -2.286 1.00 91.75 103 ILE A CA 1
ATOM 807 C C . ILE A 1 103 ? 9.253 -1.440 -2.941 1.00 91.75 103 ILE A C 1
ATOM 809 O O . ILE A 1 103 ? 8.258 -1.674 -2.256 1.00 91.75 103 ILE A O 1
ATOM 813 N N . THR A 1 104 ? 9.206 -1.323 -4.268 1.00 93.38 104 THR A N 1
ATOM 814 C CA . THR A 1 104 ? 7.999 -1.585 -5.063 1.00 93.38 104 THR A CA 1
ATOM 815 C C . THR A 1 104 ? 8.225 -2.827 -5.917 1.00 93.38 104 THR A C 1
ATOM 817 O O . THR A 1 104 ? 9.066 -2.827 -6.812 1.00 93.38 104 THR A O 1
ATOM 820 N N . GLN A 1 105 ? 7.494 -3.903 -5.621 1.00 92.31 105 GLN A N 1
ATOM 821 C CA . GLN A 1 105 ? 7.526 -5.145 -6.392 1.00 92.31 105 GLN A CA 1
ATOM 822 C C . GLN A 1 105 ? 6.401 -5.123 -7.418 1.00 92.31 105 GLN A C 1
ATOM 824 O O . GLN A 1 105 ? 5.226 -5.001 -7.060 1.00 92.31 105 GLN A O 1
ATOM 829 N N . ALA A 1 106 ? 6.765 -5.286 -8.684 1.00 92.31 106 ALA A N 1
ATOM 830 C CA . ALA A 1 106 ? 5.831 -5.370 -9.789 1.00 92.31 106 ALA A CA 1
ATOM 831 C C . ALA A 1 106 ? 6.084 -6.631 -10.615 1.00 92.31 106 ALA A C 1
ATOM 833 O O . ALA A 1 106 ? 7.217 -7.105 -10.723 1.00 92.31 106 ALA A O 1
ATOM 834 N N . VAL A 1 107 ? 5.012 -7.167 -11.187 1.00 90.75 107 VAL A N 1
ATOM 835 C CA . VAL A 1 107 ? 5.056 -8.257 -12.160 1.00 90.75 107 VAL A CA 1
ATOM 836 C C . VAL A 1 107 ? 4.578 -7.748 -13.507 1.00 90.75 107 VAL A C 1
ATOM 838 O O . VAL A 1 107 ? 3.736 -6.855 -13.587 1.00 90.75 107 VAL A O 1
ATOM 841 N N . PHE A 1 108 ? 5.131 -8.336 -14.558 1.00 87.00 108 PHE A N 1
ATOM 842 C CA . PHE A 1 108 ? 4.727 -8.071 -15.926 1.00 87.00 108 PHE A CA 1
ATOM 843 C C . PHE A 1 108 ? 3.815 -9.202 -16.382 1.00 87.00 108 PHE A C 1
ATOM 845 O O . PHE A 1 108 ? 4.224 -10.366 -16.399 1.00 87.00 108 PHE A O 1
ATOM 852 N N . GLU A 1 109 ? 2.579 -8.859 -16.713 1.00 88.12 109 GLU A N 1
ATOM 853 C CA . GLU A 1 109 ? 1.584 -9.780 -17.250 1.00 88.12 109 GLU A CA 1
ATOM 854 C C . GLU A 1 109 ? 1.489 -9.541 -18.764 1.00 88.12 109 GLU A C 1
ATOM 856 O O . GLU A 1 109 ? 1.475 -8.400 -19.218 1.00 88.12 109 GLU A O 1
ATOM 861 N N . ASN A 1 110 ? 1.478 -10.612 -19.560 1.00 84.38 110 ASN A N 1
ATOM 862 C CA . ASN A 1 110 ? 1.232 -10.531 -20.999 1.00 84.38 110 ASN A CA 1
ATOM 863 C C . ASN A 1 110 ? -0.189 -11.024 -21.267 1.00 84.38 110 ASN A C 1
ATOM 865 O O . ASN A 1 110 ? -0.488 -12.187 -20.984 1.00 84.38 110 ASN A O 1
ATOM 869 N N . ASP A 1 111 ? -1.030 -10.158 -21.824 1.00 83.62 111 ASP A N 1
ATOM 870 C CA . ASP A 1 111 ? -2.334 -10.534 -22.359 1.00 83.62 111 ASP A CA 1
ATOM 871 C C . ASP A 1 111 ? -2.322 -10.359 -23.878 1.00 83.62 111 ASP A C 1
ATOM 873 O O . ASP A 1 111 ? -2.297 -9.249 -24.399 1.00 83.62 111 ASP A O 1
ATOM 877 N N . LYS A 1 112 ? -2.290 -11.480 -24.608 1.00 84.94 112 LYS A N 1
ATOM 878 C CA . LYS A 1 112 ? -2.370 -11.526 -26.083 1.00 84.94 112 LYS A CA 1
ATOM 879 C C . LYS A 1 112 ? -1.388 -10.592 -26.815 1.00 84.94 112 LYS A C 1
ATOM 881 O O . LYS A 1 112 ? -1.693 -10.115 -27.905 1.00 84.94 112 LYS A O 1
ATOM 886 N N . GLY A 1 113 ? -0.191 -10.388 -26.261 1.00 77.38 113 GLY A N 1
ATOM 887 C CA . GLY A 1 113 ? 0.842 -9.526 -26.847 1.00 77.38 113 GLY A CA 1
ATOM 888 C C . GLY A 1 113 ? 0.908 -8.115 -26.260 1.00 77.38 113 GLY A C 1
ATOM 889 O O . GLY A 1 113 ? 1.853 -7.393 -26.569 1.00 77.38 113 GLY A O 1
ATOM 890 N N . GLU A 1 114 ? -0.025 -7.744 -25.384 1.00 80.62 114 GLU A N 1
ATOM 891 C CA . GLU A 1 114 ? 0.006 -6.492 -24.633 1.00 80.62 114 GLU A CA 1
ATOM 892 C C . GLU A 1 114 ? 0.588 -6.735 -23.233 1.00 80.62 114 GLU A C 1
ATOM 894 O O . GLU A 1 114 ? 0.128 -7.604 -22.486 1.00 80.62 114 GLU A O 1
ATOM 899 N N . TYR A 1 115 ? 1.644 -5.998 -22.888 1.00 82.00 115 TYR A N 1
ATOM 900 C CA . TYR A 1 115 ? 2.304 -6.111 -21.590 1.00 82.00 115 TYR A CA 1
ATOM 901 C C . TYR A 1 115 ? 1.724 -5.096 -20.613 1.00 82.00 115 TYR A C 1
ATOM 903 O O . TYR A 1 115 ? 1.754 -3.896 -20.868 1.00 82.00 115 TYR A O 1
ATOM 911 N N . HIS A 1 116 ? 1.275 -5.581 -19.462 1.00 85.25 116 HIS A N 1
ATOM 912 C CA . HIS A 1 116 ? 0.763 -4.760 -18.375 1.00 85.25 116 HIS A CA 1
ATOM 913 C C . HIS A 1 116 ? 1.635 -4.924 -17.136 1.00 85.25 116 HIS A C 1
ATOM 915 O O . HIS A 1 116 ? 2.104 -6.021 -16.816 1.00 85.25 116 HIS A O 1
ATOM 921 N N . VAL A 1 117 ? 1.846 -3.823 -16.418 1.00 90.62 117 VAL A N 1
ATOM 922 C CA . VAL A 1 117 ? 2.535 -3.840 -15.129 1.00 90.62 117 VAL A CA 1
ATOM 923 C C . VAL A 1 117 ? 1.506 -3.939 -14.021 1.00 90.62 117 VAL A C 1
ATOM 925 O O . VAL A 1 117 ? 0.550 -3.168 -13.971 1.00 90.62 117 VAL A O 1
ATOM 928 N N . LYS A 1 118 ? 1.731 -4.858 -13.090 1.00 91.06 118 LYS A N 1
ATOM 929 C CA . LYS A 1 118 ? 0.917 -4.988 -11.890 1.00 91.06 118 LYS A CA 1
ATOM 930 C C . LYS A 1 118 ? 1.796 -4.905 -10.661 1.00 91.06 118 LYS A C 1
ATOM 932 O O . LYS A 1 118 ? 2.636 -5.772 -10.420 1.00 91.06 118 LYS A O 1
ATOM 937 N N . VAL A 1 119 ? 1.580 -3.870 -9.860 1.00 91.94 119 VAL A N 1
ATOM 938 C CA . VAL A 1 119 ? 2.243 -3.738 -8.563 1.00 91.94 119 VAL A CA 1
ATOM 939 C C . VAL A 1 119 ? 1.639 -4.749 -7.595 1.00 91.94 119 VAL A C 1
ATOM 941 O O . VAL A 1 119 ? 0.441 -4.738 -7.326 1.00 91.94 119 VAL A O 1
ATOM 944 N N . VAL A 1 120 ? 2.480 -5.645 -7.088 1.00 90.94 120 VAL A N 1
ATOM 945 C CA . VAL A 1 120 ? 2.084 -6.724 -6.174 1.00 90.94 120 VAL A CA 1
ATOM 946 C C . VAL A 1 120 ? 2.233 -6.283 -4.726 1.00 90.94 120 VAL A C 1
ATOM 948 O O . VAL A 1 120 ? 1.433 -6.663 -3.874 1.00 90.94 120 VAL A O 1
ATOM 951 N N . LYS A 1 121 ? 3.276 -5.502 -4.433 1.00 90.75 121 LYS A N 1
ATOM 952 C CA . LYS A 1 121 ? 3.662 -5.183 -3.060 1.00 90.75 121 LYS A CA 1
ATOM 953 C C . LYS A 1 121 ? 4.441 -3.879 -3.007 1.00 90.75 121 LYS A C 1
ATOM 955 O O . LYS A 1 121 ? 5.324 -3.653 -3.833 1.00 90.75 121 LYS A O 1
ATOM 960 N N . GLN A 1 122 ? 4.159 -3.061 -2.000 1.00 92.25 122 GLN A N 1
ATOM 961 C CA . GLN A 1 122 ? 4.993 -1.922 -1.635 1.00 92.25 122 GLN A CA 1
ATOM 962 C C . GLN A 1 122 ? 5.396 -2.037 -0.172 1.00 92.25 122 GLN A C 1
ATOM 964 O O . GLN A 1 122 ? 4.576 -2.348 0.691 1.00 92.25 122 GLN A O 1
ATOM 969 N N . ILE A 1 123 ? 6.675 -1.824 0.099 1.00 90.75 123 ILE A N 1
ATOM 970 C CA . ILE A 1 123 ? 7.261 -1.948 1.428 1.00 90.75 123 ILE A CA 1
ATOM 971 C C . ILE A 1 123 ? 8.027 -0.670 1.704 1.00 90.75 123 ILE A C 1
ATOM 973 O O . ILE A 1 123 ? 8.786 -0.207 0.856 1.00 90.75 123 ILE A O 1
ATOM 977 N N . LEU A 1 124 ? 7.841 -0.132 2.894 1.00 90.81 124 LEU A N 1
ATOM 978 C CA . LEU A 1 124 ? 8.570 1.006 3.404 1.00 90.81 124 LEU A CA 1
ATOM 979 C C . LEU A 1 124 ? 9.416 0.551 4.588 1.00 90.81 124 LEU A C 1
ATOM 981 O O . LEU A 1 124 ? 8.914 -0.063 5.527 1.00 90.81 124 LEU A O 1
ATOM 985 N N . TRP A 1 125 ? 10.695 0.873 4.546 1.00 86.75 125 TRP A N 1
ATOM 986 C CA . TRP A 1 125 ? 11.610 0.726 5.662 1.00 86.75 125 TRP A CA 1
ATOM 987 C C . TRP A 1 125 ? 11.895 2.108 6.214 1.00 86.75 125 TRP A C 1
ATOM 989 O O . TRP A 1 125 ? 12.297 2.985 5.455 1.00 86.75 125 TRP A O 1
ATOM 999 N N . VAL A 1 126 ? 11.661 2.306 7.510 1.00 86.38 126 VAL A N 1
ATOM 1000 C CA . VAL A 1 126 ? 11.975 3.560 8.210 1.00 86.38 126 VAL A CA 1
ATOM 1001 C C . VAL A 1 126 ? 12.639 3.224 9.529 1.00 86.38 126 VAL A C 1
ATOM 1003 O O . VAL A 1 126 ? 12.058 2.500 10.341 1.00 86.38 126 VAL A O 1
ATOM 1006 N N . ASN A 1 127 ? 13.840 3.756 9.754 1.00 83.38 127 ASN A N 1
ATOM 1007 C CA . ASN A 1 127 ? 14.616 3.541 10.980 1.00 83.38 127 ASN A CA 1
ATOM 1008 C C . ASN A 1 127 ? 14.750 2.049 11.357 1.00 83.38 127 ASN A C 1
ATOM 1010 O O . ASN A 1 127 ? 14.631 1.680 12.525 1.00 83.38 127 ASN A O 1
ATOM 1014 N N . GLY A 1 128 ? 14.941 1.180 10.359 1.00 79.44 128 GLY A N 1
ATOM 1015 C CA . GLY A 1 128 ? 15.077 -0.270 10.551 1.00 79.44 128 GLY A CA 1
ATOM 1016 C C . GLY A 1 128 ? 13.766 -1.034 10.784 1.00 79.44 128 GLY A C 1
ATOM 1017 O O . GLY A 1 128 ? 13.800 -2.249 10.956 1.00 79.44 128 GLY A O 1
ATOM 1018 N N . ILE A 1 129 ? 12.610 -0.364 10.763 1.00 84.06 129 ILE A N 1
ATOM 1019 C CA . ILE A 1 129 ? 11.301 -1.018 10.876 1.00 84.06 129 ILE A CA 1
ATOM 1020 C C . ILE A 1 129 ? 10.684 -1.178 9.487 1.00 84.06 129 ILE A C 1
ATOM 1022 O O . ILE A 1 129 ? 10.616 -0.223 8.712 1.00 84.06 129 ILE A O 1
ATOM 1026 N N . ARG A 1 130 ? 10.204 -2.391 9.196 1.00 86.62 130 ARG A N 1
ATOM 1027 C CA . ARG A 1 130 ? 9.542 -2.767 7.943 1.00 86.62 130 ARG A CA 1
ATOM 1028 C C . ARG A 1 130 ? 8.029 -2.571 8.031 1.00 86.62 130 ARG A C 1
ATOM 1030 O O . ARG A 1 130 ? 7.369 -3.188 8.866 1.00 86.62 130 ARG A O 1
ATOM 1037 N N . TYR A 1 131 ? 7.473 -1.820 7.091 1.00 88.56 131 TYR A N 1
ATOM 1038 C CA . TYR A 1 131 ? 6.042 -1.585 6.933 1.00 88.56 131 TYR A CA 1
ATOM 1039 C C . TYR A 1 131 ? 5.592 -2.032 5.549 1.00 88.56 131 TYR A C 1
ATOM 1041 O O . TYR A 1 131 ? 6.144 -1.611 4.539 1.00 88.56 131 TYR A O 1
ATOM 1049 N N . GLU A 1 132 ? 4.575 -2.883 5.481 1.00 90.12 132 GLU A N 1
ATOM 1050 C CA . GLU A 1 132 ? 3.940 -3.227 4.210 1.00 90.12 132 GLU A CA 1
ATOM 1051 C C . GLU A 1 132 ? 2.767 -2.285 3.957 1.00 90.12 132 GLU A C 1
ATOM 1053 O O . GLU A 1 132 ? 1.873 -2.160 4.796 1.00 90.12 132 GLU A O 1
ATOM 1058 N N . LEU A 1 133 ? 2.782 -1.609 2.810 1.00 89.19 133 LEU A N 1
ATOM 1059 C CA . LEU A 1 133 ? 1.720 -0.689 2.432 1.00 89.19 133 LEU A CA 1
ATOM 1060 C C . LEU A 1 133 ? 0.510 -1.494 1.971 1.00 89.19 133 LEU A C 1
ATOM 1062 O O . LEU A 1 133 ? 0.604 -2.330 1.072 1.00 89.19 133 LEU A O 1
ATOM 1066 N N . GLN A 1 134 ? -0.640 -1.206 2.570 1.00 86.69 134 GLN A N 1
ATOM 1067 C CA . GLN A 1 134 ? -1.913 -1.802 2.195 1.00 86.69 134 GLN A CA 1
ATOM 1068 C C . GLN A 1 134 ? -2.941 -0.703 1.967 1.00 86.69 134 GLN A C 1
ATOM 1070 O O . GLN A 1 134 ? -3.015 0.266 2.721 1.00 86.69 134 GLN A O 1
ATOM 1075 N N . GLU A 1 135 ? -3.747 -0.866 0.923 1.00 85.38 135 GLU A N 1
ATOM 1076 C CA . GLU A 1 135 ? -4.875 0.023 0.681 1.00 85.38 135 GLU A CA 1
ATOM 1077 C C . GLU A 1 135 ? -5.954 -0.181 1.735 1.00 85.38 135 GLU A C 1
ATOM 1079 O O . GLU A 1 135 ? -6.254 -1.310 2.143 1.00 85.38 135 GLU A O 1
ATOM 1084 N N . ILE A 1 136 ? -6.570 0.926 2.125 1.00 85.12 136 ILE A N 1
ATOM 1085 C CA . ILE A 1 136 ? -7.752 0.927 2.970 1.00 85.12 136 ILE A CA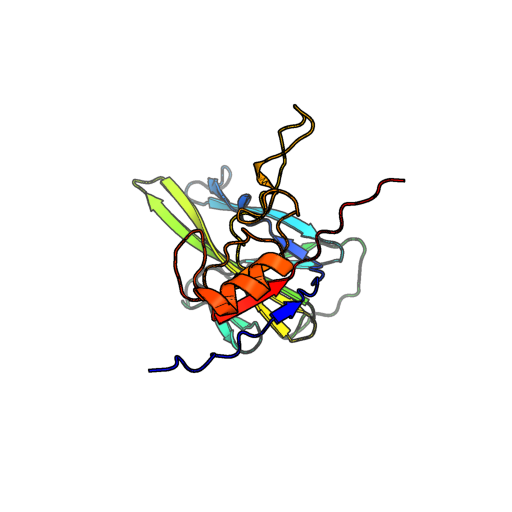 1
ATOM 1086 C C . ILE A 1 136 ? -8.946 1.243 2.084 1.00 85.12 136 ILE A C 1
ATOM 1088 O O . ILE A 1 136 ? -8.975 2.247 1.370 1.00 85.12 136 ILE A O 1
ATOM 1092 N N . TYR A 1 137 ? -9.948 0.377 2.140 1.00 83.94 137 TYR A N 1
ATOM 1093 C CA . TYR A 1 137 ? -11.159 0.532 1.353 1.00 83.94 137 TYR A CA 1
ATOM 1094 C C . TYR A 1 137 ? -12.099 1.513 2.047 1.00 83.94 137 TYR A C 1
ATOM 1096 O O . TYR A 1 137 ? -12.337 1.403 3.250 1.00 83.94 137 TYR A O 1
ATOM 1104 N N . GLY A 1 138 ? -12.654 2.453 1.284 1.00 80.88 138 GLY A N 1
ATOM 1105 C CA . GLY A 1 138 ? -13.560 3.477 1.811 1.00 80.88 138 GLY A CA 1
ATOM 1106 C C . GLY A 1 138 ? -12.877 4.748 2.326 1.00 80.88 138 GLY A C 1
ATOM 1107 O O . GLY A 1 138 ? -13.581 5.594 2.866 1.00 80.88 138 GLY A O 1
ATOM 1108 N N . ILE A 1 139 ? -11.554 4.901 2.138 1.00 77.94 139 ILE A N 1
ATOM 1109 C CA . ILE A 1 139 ? -10.826 6.157 2.418 1.00 77.94 139 ILE A CA 1
ATOM 1110 C C . ILE A 1 139 ? -10.962 7.200 1.298 1.00 77.94 139 ILE A C 1
ATOM 1112 O O . ILE A 1 139 ? -10.786 8.372 1.587 1.00 77.94 139 ILE A O 1
ATOM 1116 N N . GLY A 1 140 ? -11.290 6.798 0.062 1.00 61.59 140 GLY A N 1
ATOM 1117 C CA . GLY A 1 140 ? -11.597 7.678 -1.078 1.00 61.59 140 GLY A CA 1
ATOM 1118 C C . GLY A 1 140 ? -10.754 8.959 -1.188 1.00 61.59 140 GLY A C 1
ATOM 1119 O O . GLY A 1 140 ? -11.136 9.991 -0.641 1.00 61.59 140 GLY A O 1
ATOM 1120 N N . ASN A 1 141 ? -9.663 8.929 -1.968 1.00 49.22 141 ASN A N 1
ATOM 1121 C CA . ASN A 1 141 ? -9.057 10.160 -2.490 1.00 49.22 141 ASN A CA 1
ATOM 1122 C C . ASN A 1 141 ? -10.114 10.865 -3.346 1.00 49.22 141 ASN A C 1
ATOM 1124 O O . ASN A 1 141 ? -10.351 10.481 -4.486 1.00 49.22 141 ASN A O 1
ATOM 1128 N N . THR A 1 142 ? -10.777 11.863 -2.774 1.00 47.81 142 THR A N 1
ATOM 1129 C CA . THR A 1 142 ? -11.701 12.737 -3.497 1.00 47.81 142 THR A CA 1
ATOM 1130 C C . THR A 1 142 ? -10.859 13.760 -4.245 1.00 47.81 142 THR A C 1
ATOM 1132 O O . THR A 1 142 ? -10.654 14.878 -3.787 1.00 47.81 142 THR A O 1
ATOM 1135 N N . VAL A 1 143 ? -10.280 13.336 -5.368 1.00 47.47 143 VAL A N 1
ATOM 1136 C CA . VAL A 1 143 ? -9.998 14.262 -6.462 1.00 47.47 143 VAL A CA 1
ATOM 1137 C C . VAL A 1 143 ? -11.212 14.174 -7.380 1.00 47.47 143 VAL A C 1
ATOM 1139 O O . VAL A 1 143 ? -11.549 13.083 -7.823 1.00 47.47 143 VAL A O 1
ATOM 1142 N N . GLU A 1 144 ? -11.870 15.314 -7.588 1.00 49.91 144 GLU A N 1
ATOM 1143 C CA . GLU A 1 144 ? -13.039 15.511 -8.462 1.00 49.91 144 GLU A CA 1
ATOM 1144 C C . GLU A 1 144 ? -14.400 15.086 -7.875 1.00 49.91 144 GLU A C 1
ATOM 1146 O O . GLU A 1 144 ? -14.932 14.032 -8.194 1.00 49.91 144 GLU A 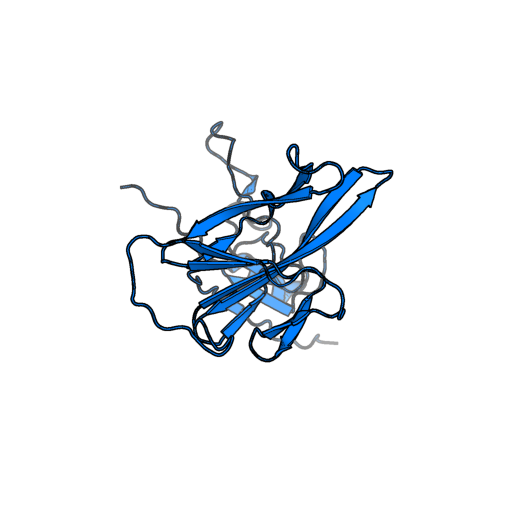O 1
ATOM 1151 N N . ASP A 1 145 ? -14.970 15.944 -7.017 1.00 42.16 145 ASP A N 1
ATOM 1152 C CA . ASP A 1 145 ? -16.382 16.363 -7.118 1.00 42.16 145 ASP A CA 1
ATOM 1153 C C . ASP A 1 145 ? -16.631 17.572 -6.190 1.00 42.16 145 ASP A C 1
ATOM 1155 O O . ASP A 1 145 ? -17.154 17.464 -5.083 1.00 42.16 145 ASP A O 1
ATOM 1159 N N . ASP A 1 146 ? -16.225 18.762 -6.648 1.00 47.28 146 ASP A N 1
ATOM 1160 C CA . ASP A 1 146 ? -16.609 20.060 -6.065 1.00 47.28 146 ASP A CA 1
ATOM 1161 C C . ASP A 1 146 ? -18.033 20.457 -6.514 1.00 47.28 146 ASP A C 1
ATOM 1163 O O . ASP A 1 146 ? -18.260 21.545 -7.048 1.00 47.28 146 ASP A O 1
ATOM 1167 N N . PHE A 1 147 ? -19.019 19.579 -6.312 1.00 50.66 147 PHE A N 1
ATOM 1168 C CA . PHE A 1 147 ? -20.430 19.941 -6.458 1.00 50.66 147 PHE A CA 1
ATOM 1169 C C . PHE A 1 147 ? -21.281 19.332 -5.332 1.00 50.66 147 PHE A C 1
ATOM 1171 O O . PHE A 1 147 ? -21.592 18.149 -5.324 1.00 50.66 147 PHE A O 1
ATOM 1178 N N . ASP A 1 148 ? -21.717 20.232 -4.448 1.00 42.88 148 ASP A N 1
ATOM 1179 C CA . ASP A 1 148 ? -22.720 20.100 -3.381 1.00 42.88 148 ASP A CA 1
ATOM 1180 C C . ASP A 1 148 ? -22.228 19.704 -1.969 1.00 42.88 148 ASP A C 1
ATOM 1182 O O . ASP A 1 148 ? -21.467 18.768 -1.740 1.00 42.88 148 ASP A O 1
ATOM 1186 N N . GLY A 1 149 ? -22.664 20.497 -0.989 1.00 50.66 149 GLY A N 1
ATOM 1187 C CA . GLY A 1 149 ? -22.123 20.637 0.366 1.00 50.66 149 GLY A CA 1
ATOM 1188 C C . GLY A 1 149 ? -22.536 19.559 1.368 1.00 50.66 149 GLY A C 1
ATOM 1189 O O . GLY A 1 149 ? -22.752 19.864 2.540 1.00 50.66 149 GLY A O 1
ATOM 1190 N N . SER A 1 150 ? -22.636 18.306 0.947 1.00 53.66 150 SER A N 1
ATOM 1191 C CA . SER A 1 150 ? -22.779 17.152 1.835 1.00 53.66 150 SER A CA 1
ATOM 1192 C C . SER A 1 150 ? -22.287 15.943 1.058 1.00 53.66 150 SER A C 1
ATOM 1194 O O . SER A 1 150 ? -22.917 15.551 0.086 1.00 53.66 150 SER A O 1
ATOM 1196 N N . ASP A 1 151 ? -21.134 15.396 1.438 1.00 59.88 151 ASP A N 1
ATOM 1197 C CA . ASP A 1 151 ? -20.570 14.193 0.825 1.00 59.88 151 ASP A CA 1
ATOM 1198 C C . ASP A 1 151 ? -21.015 12.964 1.650 1.00 59.88 151 ASP A C 1
ATOM 1200 O O . ASP A 1 151 ? -20.306 12.555 2.582 1.00 59.88 151 ASP A O 1
ATOM 1204 N N . PRO A 1 152 ? -22.185 12.351 1.353 1.00 56.56 152 PRO A N 1
ATOM 1205 C CA . PRO A 1 152 ? -22.691 11.169 2.063 1.00 56.56 152 PRO A CA 1
ATOM 1206 C C . PRO A 1 152 ? -21.748 9.959 1.932 1.00 56.56 152 PRO A C 1
ATOM 1208 O O . PRO A 1 152 ? -21.906 8.943 2.616 1.00 56.56 152 PRO A O 1
ATOM 1211 N N . GLY A 1 153 ? -20.733 10.048 1.066 1.00 67.12 153 GLY A N 1
ATOM 1212 C CA . GLY A 1 153 ? -19.699 9.044 0.881 1.00 67.12 153 GLY A CA 1
ATOM 1213 C C . GLY A 1 153 ? -18.697 8.946 2.032 1.00 67.12 153 GLY A C 1
ATOM 1214 O O . GLY A 1 153 ? -18.009 7.925 2.109 1.00 67.12 153 GLY A O 1
ATOM 1215 N N . LYS A 1 154 ? -18.626 9.928 2.944 1.00 79.81 154 LYS A N 1
ATOM 1216 C CA . LYS A 1 154 ? -17.599 10.006 4.011 1.00 79.81 154 LYS A CA 1
ATOM 1217 C C . LYS A 1 154 ? -18.109 9.724 5.429 1.00 79.81 154 LYS A C 1
ATOM 1219 O O . LYS A 1 154 ? -17.304 9.577 6.350 1.00 79.81 154 LYS A O 1
ATOM 1224 N N . GLU A 1 155 ? -19.418 9.590 5.615 1.00 90.06 155 GLU A N 1
ATOM 1225 C CA . GLU A 1 155 ? -20.045 9.418 6.931 1.00 90.06 155 GLU A CA 1
ATOM 1226 C C . GLU A 1 155 ? -20.097 7.955 7.383 1.00 90.06 155 GLU A C 1
ATOM 1228 O O . GLU A 1 155 ? -20.187 7.017 6.581 1.00 90.06 155 GLU A O 1
ATOM 1233 N N . CYS A 1 156 ? -20.044 7.737 8.694 1.00 92.44 156 CYS A N 1
ATOM 1234 C CA . CYS A 1 156 ? -20.186 6.428 9.314 1.00 92.44 156 CYS A CA 1
ATOM 1235 C C . CYS A 1 156 ? -21.498 5.757 8.892 1.00 92.44 156 CYS A C 1
ATOM 1237 O O . CYS A 1 156 ? -22.574 6.289 9.132 1.00 92.44 156 CYS A O 1
ATOM 1239 N N . VAL A 1 157 ? -21.423 4.524 8.381 1.00 92.50 157 VAL A N 1
ATOM 1240 C CA . VAL A 1 157 ? -22.605 3.781 7.895 1.00 92.50 157 VAL A CA 1
ATOM 1241 C C . VAL A 1 157 ? -23.587 3.365 9.000 1.00 92.50 157 VAL A C 1
ATOM 1243 O O . VAL A 1 157 ? -24.624 2.781 8.706 1.00 92.50 157 VAL A O 1
ATOM 1246 N N . ILE A 1 158 ? -23.235 3.592 10.270 1.00 92.38 158 ILE A N 1
ATOM 1247 C CA . ILE A 1 158 ? -24.047 3.221 11.433 1.00 92.38 158 ILE A CA 1
ATOM 1248 C C . ILE A 1 158 ? -24.804 4.439 11.964 1.00 92.38 158 ILE A C 1
ATOM 1250 O O . ILE A 1 158 ? -26.023 4.369 12.083 1.00 92.38 158 ILE A O 1
ATOM 1254 N N . CYS A 1 159 ? -24.112 5.538 12.289 1.00 93.56 159 CYS A N 1
ATOM 1255 C CA . CYS A 1 159 ? -24.771 6.735 12.818 1.00 93.56 159 CYS A CA 1
ATOM 1256 C C . CYS A 1 159 ? -25.185 7.746 11.746 1.00 93.56 159 CYS A C 1
ATOM 1258 O O . CYS A 1 159 ? -26.079 8.537 12.022 1.00 93.56 159 CYS A O 1
ATOM 1260 N N . LEU A 1 160 ? -24.572 7.718 10.554 1.00 90.94 160 LEU A N 1
ATOM 1261 C CA . LEU A 1 160 ? -24.807 8.693 9.480 1.00 90.94 160 LEU A CA 1
ATOM 1262 C C . LEU A 1 160 ? -24.669 10.144 9.982 1.00 90.94 160 LEU A C 1
ATOM 1264 O O . LEU A 1 160 ? -25.512 10.991 9.719 1.00 90.94 160 LEU A O 1
ATOM 1268 N N . SER A 1 161 ? -23.681 10.401 10.841 1.00 89.25 161 SER A N 1
ATOM 1269 C CA . SER A 1 161 ? -23.470 11.724 11.453 1.00 89.25 161 SER A CA 1
ATOM 1270 C C . SER A 1 161 ? -21.988 12.039 11.586 1.00 89.25 161 SER A C 1
ATOM 1272 O O . SER A 1 161 ? -21.526 13.083 11.149 1.00 89.25 161 SER A O 1
ATOM 1274 N N . GLU A 1 162 ? -21.223 11.109 12.155 1.00 91.00 162 GLU A N 1
ATOM 1275 C CA . GLU A 1 162 ? -19.783 11.281 12.332 1.00 91.00 162 GLU A CA 1
ATOM 1276 C C . GLU A 1 162 ? -19.004 10.774 11.111 1.00 91.00 162 GLU A C 1
ATOM 1278 O O . GLU A 1 162 ? -19.410 9.776 10.497 1.00 91.00 162 GLU A O 1
ATOM 1283 N N . PRO A 1 163 ? -17.859 11.391 10.771 1.00 90.75 163 PRO A N 1
ATOM 1284 C CA . PRO A 1 163 ? -17.008 10.923 9.687 1.00 90.75 163 PRO A CA 1
ATOM 1285 C C . PRO A 1 163 ? -16.422 9.541 9.991 1.00 90.75 163 PRO A C 1
ATOM 1287 O O . PRO A 1 163 ? -16.257 9.123 11.143 1.00 90.75 163 PRO A O 1
ATOM 1290 N N . ARG A 1 164 ? -16.076 8.808 8.933 1.00 91.88 164 ARG A N 1
ATOM 1291 C CA . ARG A 1 164 ? -15.351 7.543 9.068 1.00 91.88 164 ARG A CA 1
ATOM 1292 C C . ARG A 1 164 ? -13.905 7.826 9.461 1.00 91.88 164 ARG A C 1
ATOM 1294 O O . ARG A 1 164 ? -13.182 8.504 8.742 1.00 91.88 164 ARG A O 1
ATOM 1301 N N . ASP A 1 165 ? -13.480 7.250 10.573 1.00 92.44 165 ASP A N 1
ATOM 1302 C CA . ASP A 1 165 ? -12.107 7.346 11.078 1.00 92.44 165 ASP A CA 1
ATOM 1303 C C . ASP A 1 165 ? -11.530 5.962 11.414 1.00 92.44 165 ASP A C 1
ATOM 1305 O O . ASP A 1 165 ? -10.354 5.841 11.731 1.00 92.44 165 ASP A O 1
ATOM 1309 N N . THR A 1 166 ? -12.332 4.895 11.357 1.00 93.06 166 THR A N 1
ATOM 1310 C CA . THR A 1 166 ? -11.943 3.595 11.902 1.00 93.06 166 THR A CA 1
ATOM 1311 C C . THR A 1 166 ? -11.943 2.511 10.837 1.00 93.06 166 THR A C 1
ATOM 1313 O O . THR A 1 166 ? -12.959 2.221 10.198 1.00 93.06 166 THR A O 1
ATOM 1316 N N . THR A 1 167 ? -10.786 1.867 10.692 1.00 94.12 167 THR A N 1
ATOM 1317 C CA . THR A 1 167 ? -10.551 0.735 9.793 1.00 94.12 167 THR A CA 1
ATOM 1318 C C . THR A 1 167 ? -10.666 -0.587 10.541 1.00 94.12 167 THR A C 1
ATOM 1320 O O . THR A 1 167 ? -10.080 -0.771 11.609 1.00 94.12 167 THR A O 1
ATOM 1323 N N . VAL A 1 168 ? -11.378 -1.542 9.945 1.00 94.56 168 VAL A N 1
ATOM 1324 C CA . VAL A 1 168 ? -11.541 -2.897 10.483 1.00 94.56 168 VAL A CA 1
ATOM 1325 C C . VAL A 1 168 ? -10.463 -3.831 9.938 1.00 94.56 168 VAL A C 1
ATOM 1327 O O . VAL A 1 168 ? -10.403 -4.049 8.730 1.00 94.56 168 VAL A O 1
ATOM 1330 N N . LEU A 1 169 ? -9.661 -4.459 10.799 1.00 92.94 169 LEU A N 1
ATOM 1331 C CA . LEU A 1 169 ? -8.671 -5.467 10.399 1.00 92.94 169 LEU A CA 1
ATOM 1332 C C . LEU A 1 169 ? -9.195 -6.898 10.631 1.00 92.94 169 LEU A C 1
ATOM 1334 O O . LEU A 1 169 ? -9.891 -7.127 11.625 1.00 92.94 169 LEU A O 1
ATOM 1338 N N . PRO A 1 170 ? -8.877 -7.858 9.733 1.00 92.94 170 PRO A N 1
ATOM 1339 C CA . PRO A 1 170 ? -7.938 -7.764 8.600 1.00 92.94 170 PRO A CA 1
ATOM 1340 C C . PRO A 1 170 ? -8.563 -7.284 7.274 1.00 92.94 170 PRO A C 1
ATOM 1342 O O . PRO A 1 170 ? -7.862 -7.156 6.275 1.00 92.94 170 PRO A O 1
ATOM 1345 N N . CYS A 1 171 ? -9.871 -7.011 7.243 1.00 94.94 171 CYS A N 1
ATOM 1346 C CA . CYS A 1 171 ? -10.604 -6.723 6.002 1.00 94.94 171 CYS A CA 1
ATOM 1347 C C . CYS A 1 171 ? -10.332 -5.341 5.373 1.00 94.94 171 CYS A C 1
ATOM 1349 O O . CYS A 1 171 ? -10.721 -5.099 4.235 1.00 94.94 171 CYS A O 1
ATOM 1351 N N . ARG A 1 172 ? -9.709 -4.432 6.130 1.00 94.00 172 ARG A N 1
ATOM 1352 C CA . ARG A 1 172 ? -9.348 -3.048 5.778 1.00 94.00 172 ARG A CA 1
ATOM 1353 C C . ARG A 1 172 ? -10.494 -2.141 5.319 1.00 94.00 172 ARG A C 1
ATOM 1355 O O . ARG A 1 172 ? -10.247 -1.146 4.649 1.00 94.00 172 ARG A O 1
ATOM 1362 N N . HIS A 1 173 ? -11.738 -2.436 5.686 1.00 93.44 173 HIS A N 1
ATOM 1363 C CA . HIS A 1 173 ? -12.848 -1.521 5.417 1.00 93.44 173 HIS A CA 1
ATOM 1364 C C . HIS A 1 173 ? -12.888 -0.403 6.459 1.00 93.44 173 HIS A C 1
ATOM 1366 O O . HIS A 1 173 ? -13.080 -0.673 7.650 1.00 93.44 173 HIS A O 1
ATOM 1372 N N . MET A 1 174 ? -12.766 0.840 6.003 1.00 92.75 174 MET A N 1
ATOM 1373 C CA . MET A 1 174 ? -13.083 2.036 6.773 1.00 92.75 174 MET A CA 1
ATOM 1374 C C . MET A 1 174 ? -14.529 2.440 6.476 1.00 92.75 174 MET A C 1
ATOM 1376 O O . MET A 1 174 ? -14.839 2.981 5.420 1.00 92.75 174 MET A O 1
ATOM 1380 N N . CYS A 1 175 ? -15.441 2.127 7.395 1.00 92.19 175 CYS A N 1
ATOM 1381 C CA . CYS A 1 175 ? -16.882 2.354 7.200 1.00 92.19 175 CYS A CA 1
ATOM 1382 C C . CYS A 1 175 ? -17.583 2.953 8.424 1.00 92.19 175 CYS A C 1
ATOM 1384 O O . CYS A 1 175 ? -18.784 3.212 8.383 1.00 92.19 175 CYS A O 1
ATOM 1386 N N . MET A 1 176 ? -16.863 3.186 9.519 1.00 93.81 176 MET A N 1
ATOM 1387 C CA . MET A 1 176 ? -17.453 3.612 10.782 1.00 93.81 176 MET A CA 1
ATOM 1388 C C . MET A 1 176 ? -16.603 4.659 11.494 1.00 93.81 176 MET A C 1
ATOM 1390 O O . MET A 1 176 ? -15.392 4.722 11.278 1.00 93.81 176 MET A O 1
ATOM 1394 N N . CYS A 1 177 ? -17.256 5.452 12.342 1.00 94.44 177 CYS A N 1
ATOM 1395 C CA . CYS A 1 177 ? -16.581 6.266 13.340 1.00 94.44 177 CYS A CA 1
ATOM 1396 C C . CYS A 1 177 ? -16.130 5.395 14.524 1.00 94.44 177 CYS A C 1
ATOM 1398 O O . CYS A 1 177 ? -16.650 4.291 14.753 1.00 94.44 177 CYS A O 1
ATOM 1400 N N . SER A 1 178 ? -15.191 5.909 15.308 1.00 93.50 178 SER A N 1
ATOM 1401 C CA . SER A 1 178 ? -14.549 5.204 16.417 1.00 93.50 178 SER A CA 1
ATOM 1402 C C . SER A 1 178 ? -15.511 4.846 17.548 1.00 93.50 178 SER A C 1
ATOM 1404 O O . SER A 1 178 ? -15.333 3.822 18.215 1.00 93.50 178 SER A O 1
ATOM 1406 N N . GLU A 1 179 ? -16.571 5.628 17.746 1.00 93.00 179 GLU A N 1
ATOM 1407 C CA . GLU A 1 179 ? -17.621 5.340 18.729 1.00 93.00 179 GLU A CA 1
ATOM 1408 C C . GLU A 1 179 ? -18.493 4.153 18.306 1.00 93.00 179 GLU A C 1
ATOM 1410 O O . GLU A 1 179 ? -18.675 3.198 19.069 1.00 93.00 179 GLU A O 1
ATOM 1415 N N . CYS A 1 180 ? -18.970 4.162 17.059 1.00 94.50 180 CYS A N 1
ATOM 1416 C CA . CYS A 1 180 ? -19.760 3.062 16.512 1.00 94.50 180 CYS A CA 1
ATOM 1417 C C . CYS A 1 180 ? -18.940 1.768 16.419 1.00 94.50 180 CYS A C 1
ATOM 1419 O O . CYS A 1 180 ? -19.472 0.684 16.674 1.00 94.50 180 CYS A O 1
ATOM 1421 N N . ALA A 1 181 ? -17.641 1.870 16.124 1.00 93.62 181 ALA A N 1
ATOM 1422 C CA . ALA A 1 181 ? -16.738 0.725 16.082 1.00 93.62 181 ALA A CA 1
ATOM 1423 C C . ALA A 1 181 ? -16.641 0.001 17.427 1.00 93.62 181 ALA A C 1
ATOM 1425 O O . ALA A 1 181 ? -16.812 -1.220 17.490 1.00 93.62 181 ALA A O 1
ATOM 1426 N N . LYS A 1 182 ? -16.452 0.756 18.516 1.00 90.25 182 LYS A N 1
ATOM 1427 C CA . LYS A 1 182 ? -16.391 0.209 19.879 1.00 90.25 182 LYS A CA 1
ATOM 1428 C C . LYS A 1 182 ? -17.668 -0.554 20.223 1.00 90.25 182 LYS A C 1
ATOM 1430 O O . LYS A 1 182 ? -17.595 -1.691 20.686 1.00 90.25 182 LYS A O 1
ATOM 1435 N N . MET A 1 183 ? -18.836 0.021 19.931 1.00 90.44 183 MET A N 1
ATOM 1436 C CA . MET A 1 183 ? -20.125 -0.638 20.184 1.00 90.44 183 MET A CA 1
ATOM 1437 C C . MET A 1 183 ? -20.312 -1.914 19.352 1.00 90.44 183 MET A C 1
ATOM 1439 O O . MET A 1 183 ? -20.799 -2.924 19.865 1.00 90.44 183 MET A O 1
ATOM 1443 N N . LEU A 1 184 ? -19.888 -1.905 18.087 1.00 89.44 184 LEU A N 1
ATOM 1444 C CA . LEU A 1 184 ? -20.047 -3.039 17.176 1.00 89.44 184 LEU A CA 1
ATOM 1445 C C . LEU A 1 184 ? -19.298 -4.294 17.652 1.00 89.44 184 LEU A C 1
ATOM 1447 O O . LEU A 1 184 ? -19.816 -5.410 17.507 1.00 89.44 184 LEU A O 1
ATOM 1451 N N . THR A 1 185 ? -18.113 -4.120 18.249 1.00 86.75 185 THR A N 1
ATOM 1452 C CA . THR A 1 185 ? -17.316 -5.236 18.800 1.00 86.75 185 THR A CA 1
ATOM 1453 C C . THR A 1 185 ? -18.027 -5.958 19.946 1.00 86.75 185 THR A C 1
ATOM 1455 O O . THR A 1 185 ? -17.862 -7.166 20.105 1.00 86.75 185 THR A O 1
ATOM 1458 N N . LEU A 1 186 ? -18.890 -5.253 20.688 1.00 84.06 186 LEU A N 1
ATOM 1459 C CA . LEU A 1 186 ? -19.673 -5.817 21.790 1.00 84.06 186 LEU A CA 1
ATOM 1460 C C . LEU A 1 186 ? -20.935 -6.550 21.316 1.00 84.06 186 LEU A C 1
ATOM 1462 O O . LEU A 1 186 ? -21.445 -7.417 22.024 1.00 84.06 186 LEU A O 1
ATOM 1466 N N . GLN A 1 187 ? -21.452 -6.208 20.133 1.00 85.44 187 GLN A N 1
ATOM 1467 C CA . GLN A 1 187 ? -22.709 -6.757 19.622 1.00 85.44 187 GLN A CA 1
ATOM 1468 C C . GLN A 1 187 ? -22.494 -7.914 18.645 1.00 85.44 187 GLN A C 1
ATOM 1470 O O . GLN A 1 187 ? -22.920 -9.042 18.895 1.00 85.44 187 GLN A O 1
ATOM 1475 N N . THR A 1 188 ? -21.857 -7.637 17.506 1.00 89.00 188 THR A N 1
ATOM 1476 C CA . THR A 1 188 ? -21.764 -8.598 16.394 1.00 89.00 188 THR A CA 1
ATOM 1477 C C . THR A 1 188 ? -20.337 -9.062 16.145 1.00 89.00 188 THR A C 1
ATOM 1479 O O . THR A 1 188 ? -20.140 -10.197 15.702 1.00 89.00 188 THR A O 1
ATOM 1482 N N . ASN A 1 189 ? -19.359 -8.201 16.444 1.00 91.38 189 ASN A N 1
ATOM 1483 C CA . ASN A 1 189 ? -17.945 -8.382 16.141 1.00 91.38 189 ASN A CA 1
ATOM 1484 C C . ASN A 1 189 ? -17.664 -8.729 14.663 1.00 91.38 189 ASN A C 1
ATOM 1486 O O . ASN A 1 189 ? -16.797 -9.551 14.361 1.00 91.38 189 ASN A O 1
ATOM 1490 N N . LYS A 1 190 ? -18.427 -8.141 13.729 1.00 93.62 190 LYS A N 1
ATOM 1491 C CA . LYS A 1 190 ? -18.276 -8.345 12.278 1.00 93.62 190 LYS A CA 1
ATOM 1492 C C . LYS A 1 190 ? -18.267 -7.020 11.524 1.00 93.62 190 LYS A C 1
ATOM 1494 O O . LYS A 1 190 ? -19.052 -6.135 11.839 1.00 93.62 190 LYS A O 1
ATOM 1499 N N . CYS A 1 191 ? -17.442 -6.917 10.485 1.00 94.25 191 CYS A N 1
ATOM 1500 C CA . CYS A 1 191 ? -17.425 -5.777 9.569 1.00 94.25 191 CYS A CA 1
ATOM 1501 C C . CYS A 1 191 ? -18.806 -5.571 8.897 1.00 94.25 191 CYS A C 1
ATOM 1503 O O . CYS A 1 191 ? -19.333 -6.534 8.334 1.00 94.25 191 CYS A O 1
ATOM 1505 N N . PRO A 1 192 ? -19.375 -4.351 8.861 1.00 94.00 192 PRO A N 1
ATOM 1506 C CA . PRO A 1 192 ? -20.649 -4.079 8.186 1.00 94.00 192 PRO A CA 1
ATOM 1507 C C . PRO A 1 192 ? -20.624 -4.319 6.673 1.00 94.00 192 PRO A C 1
ATOM 1509 O O . PRO A 1 192 ? -21.645 -4.686 6.101 1.00 94.00 192 PRO A O 1
ATOM 1512 N N . ILE A 1 193 ? -19.461 -4.150 6.036 1.00 94.25 193 ILE A N 1
ATOM 1513 C CA . ILE A 1 193 ? -19.321 -4.249 4.578 1.00 94.25 193 ILE A CA 1
ATOM 1514 C C . ILE A 1 193 ? -19.185 -5.706 4.132 1.00 94.25 193 ILE A C 1
ATOM 1516 O O . ILE A 1 193 ? -19.984 -6.208 3.350 1.00 94.25 193 ILE A O 1
ATOM 1520 N N . CYS A 1 194 ? -18.189 -6.418 4.664 1.00 95.44 194 CYS A N 1
ATOM 1521 C CA . CYS A 1 194 ? -17.836 -7.763 4.197 1.00 95.44 194 CYS A CA 1
ATOM 1522 C C . CYS A 1 194 ? -18.202 -8.887 5.177 1.00 95.44 194 CYS A C 1
ATOM 1524 O O . CYS A 1 194 ? -17.981 -10.060 4.883 1.00 95.44 194 CYS A O 1
ATOM 1526 N N . ARG A 1 195 ? -18.741 -8.554 6.359 1.00 94.69 195 ARG A N 1
ATOM 1527 C CA . ARG A 1 195 ? -19.128 -9.501 7.425 1.00 94.69 195 ARG A CA 1
ATOM 1528 C C . ARG A 1 195 ? -17.990 -10.356 7.997 1.00 94.69 195 ARG A C 1
ATOM 1530 O O . ARG A 1 195 ? -18.267 -11.249 8.803 1.00 94.69 195 ARG A O 1
ATOM 1537 N N . GLN A 1 196 ? -16.734 -10.077 7.637 1.00 93.88 196 GLN A N 1
ATOM 1538 C CA . GLN A 1 196 ? -15.563 -10.711 8.245 1.00 93.88 196 GLN A CA 1
ATOM 1539 C C . GLN A 1 196 ? -15.469 -10.360 9.740 1.00 93.88 196 GLN A C 1
ATOM 1541 O O . GLN A 1 196 ? -15.870 -9.256 10.126 1.00 93.88 196 GLN A O 1
ATOM 1546 N N . PRO A 1 197 ? -14.991 -11.288 10.591 1.00 93.75 197 PRO A N 1
ATOM 1547 C CA . PRO A 1 197 ? -14.819 -11.030 12.016 1.00 93.75 197 PRO A CA 1
ATOM 1548 C C . PRO A 1 197 ? -13.815 -9.896 12.247 1.00 93.75 197 PRO A C 1
ATOM 1550 O O . PRO A 1 197 ? -12.820 -9.788 11.533 1.00 93.75 197 PRO A O 1
ATOM 1553 N N . VAL A 1 198 ? -14.091 -9.054 13.241 1.00 94.38 198 VAL A N 1
ATOM 1554 C CA . VAL A 1 198 ? -13.171 -7.987 13.647 1.00 94.38 198 VAL A CA 1
ATOM 1555 C C . VAL A 1 198 ? -12.114 -8.580 14.571 1.00 94.38 198 VAL A C 1
ATOM 1557 O O . VAL A 1 198 ? -12.442 -9.103 15.639 1.00 94.38 198 VAL A O 1
ATOM 1560 N N . GLU A 1 199 ? -10.852 -8.489 14.160 1.00 93.00 199 GLU A N 1
ATOM 1561 C CA . GLU A 1 199 ? -9.709 -8.871 14.995 1.00 93.00 199 GLU A CA 1
ATOM 1562 C C . GLU A 1 199 ? -9.150 -7.660 15.739 1.00 93.00 199 GLU A C 1
ATOM 1564 O O . GLU A 1 199 ? -8.885 -7.725 16.939 1.00 93.00 199 GLU A O 1
ATOM 1569 N N . ARG A 1 200 ? -8.990 -6.540 15.024 1.00 92.25 200 ARG A N 1
ATOM 1570 C CA . ARG A 1 200 ? -8.467 -5.275 15.552 1.00 92.25 200 ARG A CA 1
ATOM 1571 C C . ARG A 1 200 ? -9.124 -4.089 14.857 1.00 92.25 200 ARG A C 1
ATOM 1573 O O . ARG A 1 200 ? -9.587 -4.203 13.718 1.00 92.25 200 ARG A O 1
ATOM 1580 N N . LEU A 1 201 ? -9.129 -2.950 15.540 1.00 93.31 201 LEU A N 1
ATOM 1581 C CA . LEU A 1 201 ? -9.599 -1.674 15.009 1.00 93.31 201 LEU A CA 1
ATOM 1582 C C . LEU A 1 201 ? -8.438 -0.682 14.953 1.00 93.31 201 LEU A C 1
ATOM 1584 O O . LEU A 1 201 ? -7.691 -0.551 15.921 1.00 93.31 201 LEU A O 1
ATOM 1588 N N . LEU A 1 202 ? -8.300 0.006 13.821 1.00 91.88 202 LEU A N 1
ATOM 1589 C CA . LEU A 1 202 ? -7.292 1.041 13.607 1.00 91.88 202 LEU A CA 1
ATOM 1590 C C . LEU A 1 202 ? -7.980 2.393 13.389 1.00 91.88 202 LEU A C 1
ATOM 1592 O O . LEU A 1 202 ? -8.627 2.598 12.363 1.00 91.88 202 LEU A O 1
ATOM 1596 N N . GLU A 1 203 ? -7.834 3.298 14.352 1.00 92.25 203 GLU A N 1
ATOM 1597 C CA . GLU A 1 203 ? -8.333 4.677 14.305 1.00 92.25 203 GLU A CA 1
ATOM 1598 C C . GLU A 1 203 ? -7.324 5.565 13.561 1.00 92.25 203 GLU A C 1
ATOM 1600 O O . GLU A 1 203 ? -6.158 5.656 13.947 1.00 92.25 203 GLU A O 1
ATOM 1605 N N . ILE A 1 204 ? -7.765 6.226 12.497 1.00 88.75 204 ILE A N 1
ATOM 1606 C CA . ILE A 1 204 ? -6.987 7.119 11.643 1.00 88.75 204 ILE A CA 1
ATOM 1607 C C . ILE A 1 204 ? -7.564 8.520 11.794 1.00 88.75 204 ILE A C 1
ATOM 1609 O O . ILE A 1 204 ? -8.700 8.789 11.415 1.00 88.75 204 ILE A O 1
ATOM 1613 N N . LYS A 1 205 ? -6.756 9.438 12.325 1.00 79.44 205 LYS A N 1
ATOM 1614 C CA . LYS A 1 205 ? -7.128 10.850 12.382 1.00 79.44 205 LYS A CA 1
ATOM 1615 C C . LYS A 1 205 ? -6.863 11.493 11.031 1.00 79.44 205 LYS A C 1
ATOM 1617 O O . LYS A 1 205 ? -5.709 11.721 10.676 1.00 79.44 205 LYS A O 1
ATOM 1622 N N . ILE A 1 206 ? -7.924 11.805 10.301 1.00 68.88 206 ILE A N 1
ATOM 1623 C CA . ILE A 1 206 ? -7.825 12.626 9.097 1.00 68.88 206 ILE A CA 1
ATOM 1624 C C . ILE A 1 206 ? -7.638 14.070 9.568 1.00 68.88 206 ILE A C 1
ATOM 1626 O O . ILE A 1 206 ? -8.545 14.671 10.143 1.00 68.88 206 ILE A O 1
ATOM 1630 N N . SER A 1 207 ? -6.436 14.624 9.399 1.00 56.03 207 SER A N 1
ATOM 1631 C CA . SER A 1 207 ? -6.222 16.056 9.586 1.00 56.03 207 SER A CA 1
ATOM 1632 C C . SER A 1 207 ? -6.894 16.782 8.426 1.00 56.03 207 SER A C 1
ATOM 1634 O O . SER A 1 207 ? -6.290 16.951 7.368 1.00 56.03 207 SER A O 1
ATOM 1636 N N . ASN A 1 208 ? -8.148 17.190 8.607 1.00 49.91 208 ASN A N 1
ATOM 1637 C CA . ASN A 1 208 ? -8.754 18.174 7.721 1.00 49.91 208 ASN A CA 1
ATOM 1638 C C . ASN A 1 208 ? -7.896 19.432 7.841 1.00 49.91 208 ASN A C 1
ATOM 1640 O O . ASN A 1 208 ? -7.869 20.055 8.902 1.00 49.91 208 ASN A O 1
ATOM 1644 N N . GLY A 1 209 ? -7.122 19.738 6.798 1.00 40.25 209 GLY A N 1
ATOM 1645 C CA . GLY A 1 209 ? -6.323 20.949 6.737 1.00 40.25 209 GLY A CA 1
ATOM 1646 C C . GLY A 1 209 ? -7.247 22.142 6.919 1.00 40.25 209 GLY A C 1
ATOM 1647 O O . GLY A 1 209 ? -7.953 22.534 5.996 1.00 40.25 209 GLY A O 1
ATOM 1648 N N . THR A 1 210 ? -7.277 22.703 8.123 1.00 33.38 210 THR A N 1
ATOM 1649 C CA . THR A 1 210 ? -7.832 24.027 8.348 1.00 33.38 210 THR A CA 1
ATOM 1650 C C . THR A 1 210 ? -6.866 24.998 7.686 1.00 33.38 210 THR A C 1
ATOM 1652 O O . THR A 1 210 ? -5.897 25.430 8.308 1.00 33.38 210 THR A O 1
ATOM 1655 N N . ASN A 1 211 ? -7.092 25.292 6.406 1.00 31.75 211 ASN A N 1
ATOM 1656 C CA . ASN A 1 211 ? -6.614 26.533 5.813 1.00 31.75 211 ASN A CA 1
ATOM 1657 C C . ASN A 1 211 ? -7.369 27.664 6.522 1.00 31.75 211 ASN A C 1
ATOM 1659 O O . ASN A 1 211 ? -8.493 27.995 6.148 1.00 31.75 211 ASN A O 1
ATOM 1663 N N . THR A 1 212 ? -6.783 28.172 7.605 1.00 31.95 212 THR A N 1
ATOM 1664 C CA . THR A 1 212 ? -7.046 29.529 8.100 1.00 31.95 212 THR A CA 1
ATOM 1665 C C . THR A 1 212 ? -6.208 30.516 7.317 1.00 31.95 212 THR A C 1
ATOM 1667 O O . THR A 1 212 ? -4.998 30.219 7.172 1.00 31.95 212 THR A O 1
#